Protein AF-A0AB34L7S5-F1 (afdb_monomer)

pLDDT: mean 83.32, std 13.26, range [45.75, 97.31]

Structure (mmCIF, N/CA/C/O backbone):
data_AF-A0AB34L7S5-F1
#
_entry.id   AF-A0AB34L7S5-F1
#
loop_
_atom_site.group_PDB
_atom_site.id
_atom_site.type_symbol
_atom_site.label_atom_id
_atom_site.label_alt_id
_atom_site.label_comp_id
_atom_site.label_asym_id
_atom_site.label_entity_id
_atom_site.label_seq_id
_atom_site.pdbx_PDB_ins_code
_atom_site.Cartn_x
_atom_site.Cartn_y
_atom_site.Cartn_z
_atom_site.occupancy
_atom_site.B_iso_or_equiv
_atom_site.auth_seq_id
_atom_site.auth_comp_id
_atom_site.auth_asym_id
_atom_site.auth_atom_id
_atom_site.pdbx_PDB_model_num
ATOM 1 N N . MET A 1 1 ? 55.119 35.358 -124.046 1.00 45.75 1 MET A N 1
ATOM 2 C CA . MET A 1 1 ? 55.684 34.250 -123.245 1.00 45.75 1 MET A CA 1
ATOM 3 C C . MET A 1 1 ? 55.379 34.503 -121.766 1.00 45.75 1 MET A C 1
ATOM 5 O O . MET A 1 1 ? 56.304 34.687 -120.994 1.00 45.75 1 MET A O 1
ATOM 9 N N . ASN A 1 2 ? 54.090 34.590 -121.395 1.00 53.09 2 ASN A N 1
ATOM 10 C CA . ASN A 1 2 ? 53.666 35.012 -120.045 1.00 53.09 2 ASN A CA 1
ATOM 11 C C . ASN A 1 2 ? 52.604 34.089 -119.405 1.00 53.09 2 ASN A C 1
ATOM 13 O O . ASN A 1 2 ? 52.559 33.983 -118.191 1.00 53.09 2 ASN A O 1
ATOM 17 N N . GLU A 1 3 ? 51.829 33.330 -120.190 1.00 51.47 3 GLU A N 1
ATOM 18 C CA . GLU A 1 3 ? 50.760 32.458 -119.653 1.00 51.47 3 GLU A CA 1
ATOM 19 C C . GLU A 1 3 ? 51.257 31.174 -118.959 1.00 51.47 3 GLU A C 1
ATOM 21 O O . GLU A 1 3 ? 50.559 30.612 -118.123 1.00 51.47 3 GLU A O 1
ATOM 26 N N . ARG A 1 4 ? 52.478 30.695 -119.246 1.00 48.66 4 ARG A N 1
ATOM 27 C CA . ARG A 1 4 ? 53.012 29.465 -118.618 1.00 48.66 4 ARG A CA 1
ATOM 28 C C . ARG A 1 4 ? 53.549 29.696 -117.195 1.00 48.66 4 ARG A C 1
ATOM 30 O O . ARG A 1 4 ? 53.619 28.748 -116.422 1.00 48.66 4 ARG A O 1
ATOM 37 N N . ASN A 1 5 ? 53.918 30.932 -116.846 1.00 53.84 5 ASN A N 1
ATOM 38 C CA . ASN A 1 5 ? 54.489 31.257 -115.534 1.00 53.84 5 ASN A CA 1
ATOM 39 C C . ASN A 1 5 ? 53.398 31.493 -114.470 1.00 53.84 5 ASN A C 1
ATOM 41 O O . ASN A 1 5 ? 53.555 31.087 -113.322 1.00 53.84 5 ASN A O 1
ATOM 45 N N . GLU A 1 6 ? 52.253 32.064 -114.863 1.00 54.72 6 GLU A N 1
ATOM 46 C CA . GLU A 1 6 ? 51.110 32.269 -113.959 1.00 54.72 6 GLU A CA 1
ATOM 47 C C . GLU A 1 6 ? 50.449 30.943 -113.539 1.00 54.72 6 GLU A C 1
ATOM 49 O O . GLU A 1 6 ? 50.087 30.781 -112.375 1.00 54.72 6 GLU A O 1
ATOM 54 N N . ASN A 1 7 ? 50.386 29.948 -114.436 1.00 58.06 7 ASN A N 1
ATOM 55 C CA . ASN A 1 7 ? 49.775 28.647 -114.134 1.00 58.06 7 ASN A CA 1
ATOM 56 C C . ASN A 1 7 ? 50.610 27.803 -113.142 1.00 58.06 7 ASN A C 1
ATOM 58 O O . ASN A 1 7 ? 50.055 27.147 -112.268 1.00 58.06 7 ASN A O 1
ATOM 62 N N . SER A 1 8 ? 51.947 27.870 -113.222 1.00 60.25 8 SER A N 1
ATOM 63 C CA . SER A 1 8 ? 52.856 27.151 -112.307 1.00 60.25 8 SER A CA 1
ATOM 64 C C . SER A 1 8 ? 52.898 27.767 -110.904 1.00 60.25 8 SER A C 1
ATOM 66 O O . SER A 1 8 ? 53.075 27.045 -109.924 1.00 60.25 8 SER A O 1
ATOM 68 N N . SER A 1 9 ? 52.736 29.090 -110.790 1.00 62.84 9 SER A N 1
ATOM 69 C CA . SER A 1 9 ? 52.709 29.764 -109.489 1.00 62.84 9 SER A CA 1
ATOM 70 C C . SER A 1 9 ? 51.384 29.544 -108.752 1.00 62.84 9 SER A C 1
ATOM 72 O O . SER A 1 9 ? 51.398 29.444 -107.527 1.00 62.84 9 SER A O 1
ATOM 74 N N . GLY A 1 10 ? 50.257 29.453 -109.469 1.00 68.38 10 GLY A N 1
ATOM 75 C CA . GLY A 1 10 ? 48.951 29.125 -108.885 1.00 68.38 10 GLY A CA 1
ATOM 76 C C . GLY A 1 10 ? 48.875 27.695 -108.339 1.00 68.38 10 GLY A C 1
ATOM 77 O O . GLY A 1 10 ? 48.344 27.487 -107.253 1.00 68.38 10 GLY A O 1
ATOM 78 N N . GLU A 1 11 ? 49.473 26.728 -109.039 1.00 73.31 11 GLU A N 1
ATOM 79 C CA . GLU A 1 11 ? 49.572 25.328 -108.595 1.00 73.31 11 GLU A CA 1
ATOM 80 C C . GLU A 1 11 ? 50.452 25.182 -107.338 1.00 73.31 11 GLU A C 1
ATOM 82 O O . GLU A 1 11 ? 50.071 24.517 -106.379 1.00 73.31 11 GLU A O 1
ATOM 87 N N . PHE A 1 12 ? 51.587 25.890 -107.282 1.00 76.62 12 PHE A N 1
ATOM 88 C CA . PHE A 1 12 ? 52.463 25.908 -106.104 1.00 76.62 12 PHE A CA 1
ATOM 89 C C . PHE A 1 12 ? 51.791 26.531 -104.869 1.00 76.62 12 PHE A C 1
ATOM 91 O O . PHE A 1 12 ? 51.884 25.986 -103.770 1.00 76.62 12 PHE A O 1
ATOM 98 N N . LEU A 1 13 ? 51.078 27.651 -105.040 1.00 79.75 13 LEU A N 1
ATOM 99 C CA . LEU A 1 13 ? 50.328 28.286 -103.951 1.00 79.75 13 LEU A CA 1
ATOM 100 C C . LEU A 1 13 ? 49.130 27.436 -103.494 1.00 79.75 13 LEU A C 1
ATOM 102 O O . LEU A 1 13 ? 48.829 27.416 -102.302 1.00 79.75 13 LEU A O 1
ATOM 106 N N . GLY A 1 14 ? 48.481 26.714 -104.415 1.00 82.19 14 GLY A N 1
ATOM 107 C CA . GLY A 1 14 ? 47.424 25.747 -104.105 1.00 82.19 14 GLY A CA 1
ATOM 108 C C . GLY A 1 14 ? 47.924 24.586 -103.243 1.00 82.19 14 GLY A C 1
ATOM 109 O O . GLY A 1 14 ? 47.330 24.308 -102.204 1.00 82.19 14 GLY A O 1
ATOM 110 N N . ASN A 1 15 ? 49.065 23.990 -103.603 1.00 85.12 15 ASN A N 1
ATOM 111 C CA . ASN A 1 15 ? 49.684 22.906 -102.832 1.00 85.12 15 ASN A CA 1
ATOM 112 C C . ASN A 1 15 ? 50.107 23.362 -101.426 1.00 85.12 15 ASN A C 1
ATOM 114 O O . ASN A 1 15 ? 49.907 22.637 -100.457 1.00 85.12 15 ASN A O 1
ATOM 118 N N . ILE A 1 16 ? 50.632 24.586 -101.288 1.00 88.50 16 ILE A N 1
ATOM 119 C CA . ILE A 1 16 ? 50.960 25.155 -99.970 1.00 88.50 16 ILE A CA 1
ATOM 120 C C . ILE A 1 16 ? 49.696 25.363 -99.133 1.00 88.50 16 ILE A C 1
ATOM 122 O O . ILE A 1 16 ? 49.699 25.076 -97.939 1.00 88.50 16 ILE A O 1
ATOM 126 N N . ALA A 1 17 ? 48.611 25.867 -99.725 1.00 86.31 17 ALA A N 1
ATOM 127 C CA . ALA A 1 17 ? 47.353 26.049 -99.006 1.00 86.31 17 ALA A CA 1
ATOM 128 C C . ALA A 1 17 ? 46.769 24.707 -98.527 1.00 86.31 17 ALA A C 1
ATOM 130 O O . ALA A 1 17 ? 46.266 24.626 -97.406 1.00 86.31 17 ALA A O 1
ATOM 131 N N . GLU A 1 18 ? 46.881 23.655 -99.341 1.00 89.69 18 GLU A N 1
ATOM 132 C CA . GLU A 1 18 ? 46.479 22.295 -98.979 1.00 89.69 18 GLU A CA 1
ATOM 133 C C . GLU A 1 18 ? 47.358 21.714 -97.860 1.00 89.69 18 GLU A C 1
ATOM 135 O O . GLU A 1 18 ? 46.832 21.216 -96.864 1.00 89.69 18 GLU A O 1
ATOM 140 N N . GLU A 1 19 ? 48.685 21.846 -97.953 1.00 90.19 19 GLU A N 1
ATOM 141 C CA . GLU A 1 19 ? 49.604 21.418 -96.891 1.00 90.19 19 GLU A CA 1
ATOM 142 C C . GLU A 1 19 ? 49.357 22.169 -95.578 1.00 90.19 19 GLU A C 1
ATOM 144 O O . GLU A 1 19 ? 49.320 21.552 -94.514 1.00 90.19 19 GLU A O 1
ATOM 149 N N . LEU A 1 20 ? 49.127 23.484 -95.629 1.00 89.56 20 LEU A N 1
ATOM 150 C CA . LEU A 1 20 ? 48.779 24.277 -94.448 1.00 89.56 20 LEU A CA 1
ATOM 151 C C . LEU A 1 20 ? 47.431 23.849 -93.849 1.00 89.56 20 LEU A C 1
ATOM 153 O O . LEU A 1 20 ? 47.303 23.791 -92.625 1.00 89.56 20 LEU A O 1
ATOM 157 N N . GLY A 1 21 ? 46.446 23.508 -94.686 1.00 91.94 21 GLY A N 1
ATOM 158 C CA . GLY A 1 21 ? 45.174 22.930 -94.248 1.00 91.94 21 GLY A CA 1
ATOM 159 C C . GLY A 1 21 ? 45.360 21.583 -93.546 1.00 91.94 21 GLY A C 1
ATOM 160 O O . GLY A 1 21 ? 44.837 21.379 -92.449 1.00 91.94 21 GLY A O 1
ATOM 161 N N . ASN A 1 22 ? 46.181 20.700 -94.118 1.00 92.88 22 ASN A N 1
ATOM 162 C CA . ASN A 1 22 ? 46.518 19.402 -93.531 1.00 92.88 22 A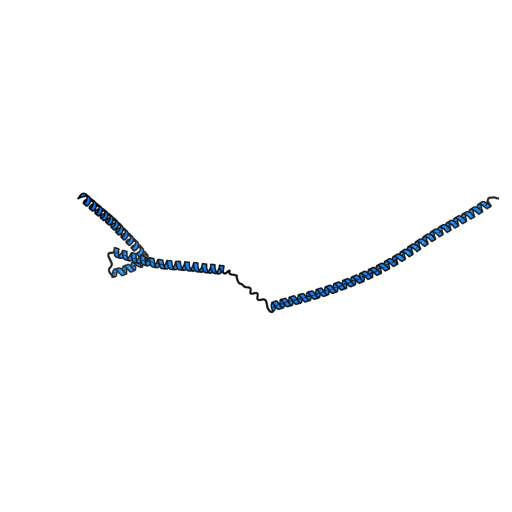SN A CA 1
ATOM 163 C C . ASN A 1 22 ? 47.262 19.555 -92.197 1.00 92.88 22 ASN A C 1
ATOM 165 O O . ASN A 1 22 ? 46.916 18.894 -91.220 1.00 92.88 22 ASN A O 1
ATOM 169 N N . ILE A 1 23 ? 48.227 20.475 -92.113 1.00 92.75 23 ILE A N 1
ATOM 170 C CA . ILE A 1 23 ? 48.935 20.794 -90.865 1.00 92.75 23 ILE A CA 1
ATOM 171 C C . ILE A 1 23 ? 47.964 21.330 -89.806 1.00 92.75 23 ILE A C 1
ATOM 173 O O . ILE A 1 23 ? 48.026 20.902 -88.656 1.00 92.75 23 ILE A O 1
ATOM 177 N N . SER A 1 24 ? 47.041 22.222 -90.171 1.00 92.50 24 SER A N 1
ATOM 178 C CA . SER A 1 24 ? 46.032 22.747 -89.242 1.00 92.50 24 SER A CA 1
ATOM 179 C C . SER A 1 24 ? 45.099 21.654 -88.706 1.00 92.50 24 SER A C 1
ATOM 181 O O . SER A 1 24 ? 44.747 21.667 -87.521 1.00 92.50 24 SER A O 1
ATOM 183 N N . ASN A 1 25 ? 44.718 20.694 -89.553 1.00 93.19 25 ASN A N 1
ATOM 184 C CA . ASN A 1 25 ? 43.918 19.543 -89.137 1.00 93.19 25 ASN A CA 1
ATOM 185 C C . ASN A 1 25 ? 44.707 18.647 -88.176 1.00 93.19 25 ASN A C 1
ATOM 187 O O . ASN A 1 25 ? 44.224 18.376 -87.079 1.00 93.19 25 ASN A O 1
ATOM 191 N N . MET A 1 26 ? 45.960 18.305 -88.503 1.00 94.19 26 MET A N 1
ATOM 192 C CA . MET A 1 26 ? 46.828 17.530 -87.603 1.00 94.19 26 MET A CA 1
ATOM 193 C C . MET A 1 26 ? 47.038 18.224 -86.251 1.00 94.19 26 MET A C 1
ATOM 195 O O . MET A 1 26 ? 47.031 17.568 -85.214 1.00 94.19 26 MET A O 1
ATOM 199 N N . ILE A 1 27 ? 47.212 19.551 -86.230 1.00 91.75 27 ILE A N 1
ATOM 200 C CA . ILE A 1 27 ? 47.349 20.312 -84.978 1.00 91.75 27 ILE A CA 1
ATOM 201 C C . ILE A 1 27 ? 46.074 20.202 -84.132 1.00 91.75 27 ILE A C 1
ATOM 203 O O . ILE A 1 27 ? 46.164 20.025 -82.915 1.00 91.75 27 ILE A O 1
ATOM 207 N N . THR A 1 28 ? 44.898 20.291 -84.756 1.00 93.69 28 THR A N 1
ATOM 208 C CA . THR A 1 28 ? 43.610 20.135 -84.063 1.00 93.69 28 THR A CA 1
ATOM 209 C C . THR A 1 28 ? 43.464 18.729 -83.483 1.00 93.69 28 THR A C 1
ATOM 211 O O . THR A 1 28 ? 43.186 18.593 -82.294 1.00 93.69 28 THR A O 1
ATOM 214 N N . GLU A 1 29 ? 43.754 17.696 -84.274 1.00 93.69 29 GLU A N 1
ATOM 215 C CA . GLU A 1 29 ? 43.694 16.295 -83.841 1.00 93.69 29 GLU A CA 1
ATOM 216 C C . GLU A 1 29 ? 44.668 15.998 -82.691 1.00 93.69 29 GLU A C 1
ATOM 218 O O . GLU A 1 29 ? 44.291 15.372 -81.700 1.00 93.69 29 GLU A O 1
ATOM 223 N N . ILE A 1 30 ? 45.909 16.496 -82.764 1.00 93.19 30 ILE A N 1
ATOM 224 C CA . ILE A 1 30 ? 46.901 16.342 -81.687 1.00 93.19 30 ILE A CA 1
ATOM 225 C C . ILE A 1 30 ? 46.418 17.030 -80.409 1.00 93.19 30 ILE A C 1
ATOM 227 O O . ILE A 1 30 ? 46.553 16.468 -79.321 1.00 93.19 30 ILE A O 1
ATOM 231 N N . LYS A 1 31 ? 45.848 18.235 -80.521 1.00 92.88 31 LYS A N 1
ATOM 232 C CA . LYS A 1 31 ? 45.322 18.974 -79.370 1.00 92.88 31 LYS A CA 1
ATOM 233 C C . LYS A 1 31 ? 44.163 18.227 -78.709 1.00 92.88 31 LYS A C 1
ATOM 235 O O . LYS A 1 31 ? 44.132 18.133 -77.483 1.00 92.88 31 LYS A O 1
ATOM 240 N N . GLU A 1 32 ? 43.235 17.691 -79.496 1.00 93.06 32 GLU A N 1
ATOM 241 C CA . GLU A 1 32 ? 42.121 16.887 -78.985 1.00 93.06 32 GLU A CA 1
ATOM 242 C C . GLU A 1 32 ? 42.612 15.596 -78.324 1.00 93.06 32 GLU A C 1
ATOM 244 O O . GLU A 1 32 ? 42.193 15.278 -77.211 1.00 93.06 32 GLU A O 1
ATOM 249 N N . ALA A 1 33 ? 43.557 14.888 -78.949 1.00 90.69 33 ALA A N 1
ATOM 250 C CA . ALA A 1 33 ? 44.153 13.685 -78.378 1.00 90.69 33 ALA A CA 1
ATOM 251 C C . ALA A 1 33 ? 44.861 13.973 -77.044 1.00 90.69 33 ALA A C 1
ATOM 253 O O . ALA A 1 33 ? 44.640 13.261 -76.067 1.00 90.69 33 ALA A O 1
ATOM 254 N N . GLN A 1 34 ? 45.660 15.043 -76.964 1.00 91.12 34 GLN A N 1
ATOM 255 C CA . GLN A 1 34 ? 46.332 15.441 -75.723 1.00 91.12 34 GLN A CA 1
ATOM 256 C C . GLN A 1 34 ? 45.342 15.824 -74.622 1.00 91.12 34 GLN A C 1
ATOM 258 O O . GLN A 1 34 ? 45.525 15.416 -73.475 1.00 91.12 34 GLN A O 1
ATOM 263 N N . LEU A 1 35 ? 44.285 16.570 -74.960 1.00 92.62 35 LEU A N 1
ATOM 264 C CA . LEU A 1 35 ? 43.248 16.950 -74.003 1.00 92.62 35 LEU A CA 1
ATOM 265 C C . LEU A 1 35 ? 42.511 15.719 -73.455 1.00 92.62 35 LEU A C 1
ATOM 267 O O . LEU A 1 35 ? 42.286 15.622 -72.247 1.00 92.62 35 LEU A O 1
ATOM 271 N N . ASN A 1 36 ? 42.179 14.762 -74.322 1.00 93.00 36 ASN A N 1
ATOM 272 C CA . ASN A 1 36 ? 41.513 13.521 -73.933 1.00 93.00 36 ASN A CA 1
ATOM 273 C C . ASN A 1 36 ? 42.413 12.634 -73.061 1.00 93.00 36 ASN A C 1
ATOM 275 O O . ASN A 1 36 ? 41.938 12.091 -72.061 1.00 93.00 36 ASN A O 1
ATOM 279 N N . CYS A 1 37 ? 43.704 12.519 -73.391 1.00 89.31 37 CYS A N 1
ATOM 280 C CA . CYS A 1 37 ? 44.671 11.781 -72.575 1.00 89.31 37 CYS A CA 1
ATOM 281 C C . CYS A 1 37 ? 44.830 12.410 -71.185 1.00 89.31 37 CYS A C 1
ATOM 283 O O . CYS A 1 37 ? 44.664 11.709 -70.191 1.00 89.31 37 CYS A O 1
ATOM 285 N N . ALA A 1 38 ? 45.046 13.729 -71.107 1.00 88.69 38 ALA A N 1
ATOM 286 C CA . ALA A 1 38 ? 45.177 14.435 -69.830 1.00 88.69 38 ALA A CA 1
ATOM 287 C C . ALA A 1 38 ? 43.919 14.280 -68.956 1.00 88.69 38 ALA A C 1
ATOM 289 O O . ALA A 1 38 ? 44.014 13.948 -67.779 1.00 88.69 38 ALA A O 1
ATOM 290 N N . THR A 1 39 ? 42.731 14.422 -69.554 1.00 92.00 39 THR A N 1
ATOM 291 C CA . THR A 1 39 ? 41.453 14.242 -68.843 1.00 92.00 39 THR A CA 1
ATOM 292 C C . THR A 1 39 ? 41.277 12.806 -68.336 1.00 92.00 39 THR A C 1
ATOM 294 O O . THR A 1 39 ? 40.772 12.589 -67.235 1.00 92.00 39 THR A O 1
ATOM 297 N N . THR A 1 40 ? 41.693 11.812 -69.125 1.00 94.38 40 THR A N 1
ATOM 298 C CA . THR A 1 40 ? 41.596 10.392 -68.752 1.00 94.38 40 THR A CA 1
ATOM 299 C C . THR A 1 40 ? 42.544 10.046 -67.606 1.00 94.38 40 THR A C 1
ATOM 301 O O . THR A 1 40 ? 42.148 9.341 -66.675 1.00 94.38 40 THR A O 1
ATOM 304 N N . ASP A 1 41 ? 43.773 10.558 -67.646 1.00 95.06 41 ASP A N 1
ATOM 305 C CA . ASP A 1 41 ? 44.774 10.327 -66.606 1.00 95.06 41 ASP A CA 1
ATOM 306 C C . ASP A 1 41 ? 44.366 10.978 -65.278 1.00 95.06 41 ASP A C 1
ATOM 308 O O . ASP A 1 41 ? 44.408 10.312 -64.238 1.00 95.06 41 ASP A O 1
ATOM 312 N N . ASP A 1 42 ? 43.879 12.223 -65.313 1.00 95.38 42 ASP A N 1
ATOM 313 C CA . ASP A 1 42 ? 43.363 12.919 -64.129 1.00 95.38 42 ASP A CA 1
ATOM 314 C C . ASP A 1 42 ? 42.165 12.177 -63.523 1.00 95.38 42 ASP A C 1
ATOM 316 O O . ASP A 1 42 ? 42.112 11.953 -62.311 1.00 95.38 42 ASP A O 1
ATOM 320 N N . LEU A 1 43 ? 41.223 11.715 -64.354 1.00 95.00 43 LEU A N 1
ATOM 321 C CA . LEU A 1 43 ? 40.070 10.945 -63.883 1.00 95.00 43 LEU A CA 1
ATOM 322 C C . LEU A 1 43 ? 40.496 9.624 -63.226 1.00 95.00 43 LEU A C 1
ATOM 324 O O . LEU A 1 43 ? 39.932 9.227 -62.206 1.00 95.00 43 LEU A O 1
ATOM 328 N N . ASN A 1 44 ? 41.507 8.951 -63.778 1.00 96.31 44 ASN A N 1
ATOM 329 C CA . ASN A 1 44 ? 42.052 7.721 -63.208 1.00 96.31 44 ASN A CA 1
ATOM 330 C C . ASN A 1 44 ? 42.775 7.985 -61.875 1.00 96.31 44 ASN A C 1
ATOM 332 O O . ASN A 1 44 ? 42.632 7.211 -60.928 1.00 96.31 44 ASN A O 1
ATOM 336 N N . ALA A 1 45 ? 43.519 9.090 -61.768 1.00 95.81 45 ALA A N 1
ATOM 337 C CA . ALA A 1 45 ? 44.168 9.501 -60.526 1.00 95.81 45 ALA A CA 1
ATOM 338 C C . ALA A 1 45 ? 43.140 9.819 -59.428 1.00 95.81 45 ALA A C 1
ATOM 340 O O . ALA A 1 45 ? 43.251 9.299 -58.315 1.00 95.81 45 ALA A O 1
ATOM 341 N N . ILE A 1 46 ? 42.097 10.590 -59.758 1.00 96.00 46 ILE A N 1
ATOM 342 C CA . ILE A 1 46 ? 40.987 10.890 -58.843 1.00 96.00 46 ILE A CA 1
ATOM 343 C C . ILE A 1 46 ? 40.271 9.598 -58.439 1.00 96.00 46 ILE A C 1
ATOM 345 O O . ILE A 1 46 ? 40.052 9.369 -57.252 1.00 96.00 46 ILE A O 1
ATOM 349 N N . GLY A 1 47 ? 39.960 8.720 -59.397 1.00 96.00 47 GLY A N 1
ATOM 350 C CA . GLY A 1 47 ? 39.301 7.440 -59.131 1.00 96.00 47 GLY A CA 1
ATOM 351 C C . GLY A 1 47 ? 40.085 6.560 -58.156 1.00 96.00 47 GLY A C 1
ATOM 352 O O . GLY A 1 47 ? 39.502 5.983 -57.239 1.00 96.00 47 GLY A O 1
ATOM 353 N N . LYS A 1 48 ? 41.416 6.507 -58.297 1.00 96.69 48 LYS A N 1
ATOM 354 C CA . LYS A 1 48 ? 42.296 5.789 -57.363 1.00 96.69 48 LYS A CA 1
ATOM 355 C C . LYS A 1 48 ? 42.321 6.422 -55.973 1.00 96.69 48 LYS A C 1
ATOM 357 O O . LYS A 1 48 ? 42.239 5.685 -54.995 1.00 96.69 48 LYS A O 1
ATOM 362 N N . SER A 1 49 ? 42.412 7.752 -55.881 1.00 96.75 49 SER A N 1
ATOM 363 C CA . SER A 1 49 ? 42.397 8.464 -54.593 1.00 96.75 49 SER A CA 1
ATOM 364 C C . SER A 1 49 ? 41.086 8.225 -53.853 1.00 96.75 49 SER A C 1
ATOM 366 O O . SER A 1 49 ? 41.100 7.772 -52.717 1.00 96.75 49 SER A O 1
ATOM 368 N N . VAL A 1 50 ? 39.950 8.417 -54.529 1.00 96.31 50 VAL A N 1
ATOM 369 C CA . VAL A 1 50 ? 38.620 8.206 -53.942 1.00 96.31 50 VAL A CA 1
ATOM 370 C C . VAL A 1 50 ? 38.438 6.756 -53.493 1.00 96.31 50 VAL A C 1
ATOM 372 O O . VAL A 1 50 ? 37.927 6.516 -52.404 1.00 96.31 50 VAL A O 1
ATOM 375 N N . ALA A 1 51 ? 38.879 5.778 -54.292 1.00 96.06 51 ALA A N 1
ATOM 376 C CA . ALA A 1 51 ? 38.817 4.373 -53.896 1.00 96.06 51 ALA A CA 1
ATOM 377 C C . ALA A 1 51 ? 39.659 4.086 -52.639 1.00 96.06 51 ALA A C 1
ATOM 379 O O . ALA A 1 51 ? 39.209 3.345 -51.766 1.00 96.06 51 ALA A O 1
ATOM 380 N N . SER A 1 52 ? 40.850 4.684 -52.531 1.00 96.19 52 SER A N 1
ATOM 381 C CA . SER A 1 52 ? 41.709 4.571 -51.347 1.00 96.19 52 SER A CA 1
ATOM 382 C C . SER A 1 52 ? 41.049 5.184 -50.110 1.00 96.19 52 SER A C 1
ATOM 384 O O . SER A 1 52 ? 40.928 4.508 -49.089 1.00 96.19 52 SER A O 1
ATOM 386 N N . ASP A 1 53 ? 40.552 6.417 -50.220 1.00 96.38 53 ASP A N 1
ATOM 387 C CA . ASP A 1 53 ? 39.914 7.137 -49.113 1.00 96.38 53 ASP A CA 1
ATOM 388 C C . ASP A 1 53 ? 38.642 6.414 -48.639 1.00 96.38 53 ASP A C 1
ATOM 390 O O . ASP A 1 53 ? 38.388 6.290 -47.440 1.00 96.38 53 ASP A O 1
ATOM 394 N N . MET A 1 54 ? 37.848 5.868 -49.570 1.00 95.69 54 MET A N 1
ATOM 395 C CA . MET A 1 54 ? 36.668 5.071 -49.226 1.00 95.69 54 MET A CA 1
ATOM 396 C C . MET A 1 54 ? 37.031 3.764 -48.520 1.00 95.69 54 MET A C 1
ATOM 398 O O . MET A 1 54 ? 36.306 3.355 -47.610 1.00 95.69 54 MET A O 1
ATOM 402 N N . LEU A 1 55 ? 38.121 3.099 -48.915 1.00 96.69 55 LEU A N 1
ATOM 403 C CA . LEU A 1 55 ? 38.596 1.899 -48.223 1.00 96.69 55 LEU A CA 1
ATOM 404 C C . LEU A 1 55 ? 39.028 2.228 -46.794 1.00 96.69 55 LEU A C 1
ATOM 406 O O . LEU A 1 55 ? 38.605 1.540 -45.867 1.00 96.69 55 LEU A O 1
ATOM 410 N N . GLU A 1 56 ? 39.804 3.295 -46.606 1.00 96.12 56 GLU A N 1
ATOM 411 C CA . GLU A 1 56 ? 40.239 3.746 -45.281 1.00 96.12 56 GLU A CA 1
ATOM 412 C C . GLU A 1 56 ? 39.043 4.104 -44.388 1.00 96.12 56 GLU A C 1
ATOM 414 O O . GLU A 1 56 ? 38.932 3.616 -43.260 1.00 96.12 56 GLU A O 1
ATOM 419 N N . TYR A 1 57 ? 38.088 4.873 -44.918 1.00 96.12 57 TYR A N 1
ATOM 420 C CA . TYR A 1 57 ? 36.870 5.230 -44.195 1.00 96.12 57 TYR A CA 1
ATOM 421 C C . TYR A 1 57 ? 36.018 4.004 -43.840 1.00 96.12 57 TYR A C 1
ATOM 423 O O . TYR A 1 57 ? 35.511 3.903 -42.724 1.00 96.12 57 TYR A O 1
ATOM 431 N N . THR A 1 58 ? 35.898 3.034 -44.753 1.00 96.56 58 THR A N 1
ATOM 432 C CA . THR A 1 58 ? 35.157 1.784 -44.511 1.00 96.56 58 THR A CA 1
ATOM 433 C C . THR A 1 58 ? 35.806 0.951 -43.408 1.00 96.56 58 THR A C 1
ATOM 435 O O . THR A 1 58 ? 35.103 0.396 -42.564 1.00 96.56 58 THR A O 1
ATOM 438 N N . VAL A 1 59 ? 37.140 0.876 -43.380 1.00 97.06 59 VAL A N 1
ATOM 439 C CA . VAL A 1 59 ? 37.881 0.184 -42.315 1.00 97.06 59 VAL A CA 1
ATOM 440 C C . VAL A 1 59 ? 37.691 0.891 -40.975 1.00 97.06 59 VAL A C 1
ATOM 442 O O . VAL A 1 59 ? 37.394 0.234 -39.982 1.00 97.06 59 VAL A O 1
ATOM 445 N N . SER A 1 60 ? 37.790 2.221 -40.949 1.00 96.12 60 SER A N 1
ATOM 446 C CA . SER A 1 60 ? 37.571 3.015 -39.735 1.00 96.12 60 SER A CA 1
ATOM 447 C C . SER A 1 60 ? 36.154 2.837 -39.177 1.00 96.12 60 SER A C 1
ATOM 449 O O . SER A 1 60 ? 35.981 2.553 -37.992 1.00 96.12 60 SER A O 1
ATOM 451 N N . LEU A 1 61 ? 35.133 2.896 -40.042 1.00 96.75 61 LEU A N 1
ATOM 452 C CA . LEU A 1 61 ? 33.747 2.628 -39.655 1.00 96.75 61 LEU A CA 1
ATOM 453 C C . LEU A 1 61 ? 33.555 1.213 -39.116 1.00 96.75 61 LEU A C 1
ATOM 455 O O . LEU A 1 61 ? 32.832 1.029 -38.140 1.00 96.75 61 LEU A O 1
ATOM 459 N N . LYS A 1 62 ? 34.189 0.216 -39.739 1.00 97.31 62 LYS A N 1
ATOM 460 C CA . LYS A 1 62 ? 34.121 -1.168 -39.273 1.00 97.31 62 LYS A CA 1
ATOM 461 C C . LYS A 1 62 ? 34.706 -1.300 -37.865 1.00 97.31 62 LYS A C 1
ATOM 463 O O . LYS A 1 62 ? 34.036 -1.855 -37.003 1.00 97.31 62 LYS A O 1
ATOM 468 N N . ASN A 1 63 ? 35.898 -0.755 -37.630 1.00 97.00 63 ASN A N 1
ATOM 469 C CA . ASN A 1 63 ? 36.547 -0.811 -36.319 1.00 97.00 63 ASN A CA 1
ATOM 470 C C . ASN A 1 63 ? 35.700 -0.103 -35.250 1.00 97.00 63 ASN A C 1
ATOM 472 O O . ASN A 1 63 ? 35.446 -0.666 -34.193 1.00 97.00 63 ASN A O 1
ATOM 476 N N . SER A 1 64 ? 35.175 1.087 -35.558 1.00 96.44 64 SER A N 1
ATOM 477 C CA . SER A 1 64 ? 34.293 1.818 -34.639 1.00 96.44 64 SER A CA 1
ATOM 478 C C . SER A 1 64 ? 32.989 1.064 -34.343 1.00 96.44 64 SER A C 1
ATOM 480 O O . SER A 1 64 ? 32.494 1.096 -33.216 1.00 96.44 64 SER A O 1
ATOM 482 N N . ALA A 1 65 ? 32.426 0.359 -35.330 1.00 95.94 65 ALA A N 1
ATOM 483 C CA . ALA A 1 65 ? 31.254 -0.485 -35.121 1.00 95.94 65 ALA A CA 1
ATOM 484 C C . ALA A 1 65 ? 31.572 -1.706 -34.242 1.00 95.94 65 ALA A C 1
ATOM 486 O O . ALA A 1 65 ? 30.753 -2.061 -33.397 1.00 95.94 65 ALA A O 1
ATOM 487 N N . GLU A 1 66 ? 32.742 -2.327 -34.412 1.00 97.12 66 GLU A N 1
ATOM 488 C CA . GLU A 1 66 ? 33.207 -3.438 -33.571 1.00 97.12 66 GLU A CA 1
ATOM 489 C C . GLU A 1 66 ? 33.395 -2.991 -32.111 1.00 97.12 66 GLU A C 1
ATOM 491 O O . GLU A 1 66 ? 32.832 -3.623 -31.218 1.00 97.12 66 GLU A O 1
ATOM 496 N N . GLU A 1 67 ? 34.052 -1.851 -31.875 1.00 97.12 67 GLU A N 1
ATOM 497 C CA . GLU A 1 67 ? 34.203 -1.250 -30.537 1.00 97.12 67 GLU A CA 1
ATO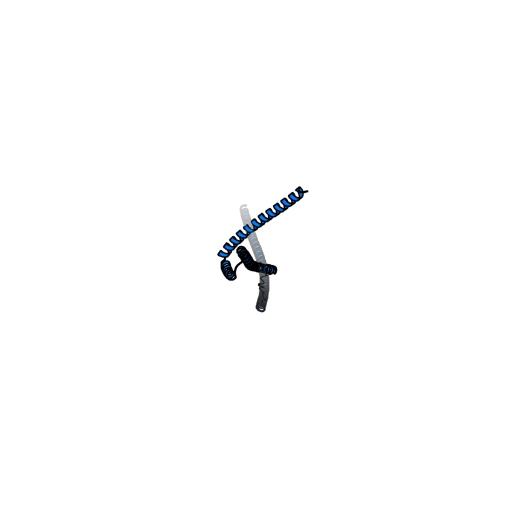M 498 C C . GLU A 1 67 ? 32.844 -0.931 -29.891 1.00 97.12 67 GLU A C 1
ATOM 500 O O . GLU A 1 67 ? 32.620 -1.180 -28.706 1.00 97.12 67 GLU A O 1
ATOM 505 N N . CYS A 1 68 ? 31.895 -0.404 -30.673 1.00 95.69 68 CYS A N 1
ATOM 506 C CA . CYS A 1 68 ? 30.549 -0.118 -30.181 1.00 95.69 68 CYS A CA 1
ATOM 507 C C . CYS A 1 68 ? 29.800 -1.398 -29.779 1.00 95.69 68 CYS A C 1
ATOM 509 O O . CYS A 1 68 ? 29.122 -1.416 -28.752 1.00 95.69 68 CYS A O 1
ATOM 511 N N . VAL A 1 69 ? 29.923 -2.470 -30.566 1.00 97.06 69 VAL A N 1
ATOM 512 C CA . VAL A 1 69 ? 29.314 -3.770 -30.250 1.00 97.06 69 VAL A CA 1
ATOM 513 C C . VAL A 1 69 ? 29.924 -4.368 -28.984 1.00 97.06 69 VAL A C 1
ATOM 515 O O . VAL A 1 69 ? 29.184 -4.909 -28.164 1.00 97.06 69 VAL A O 1
ATOM 518 N N . GLU A 1 70 ? 31.239 -4.254 -28.803 1.00 97.19 70 GLU A N 1
ATOM 519 C CA . GLU A 1 70 ? 31.931 -4.709 -27.595 1.00 97.19 70 GLU A CA 1
ATOM 520 C C . GLU A 1 70 ? 31.422 -3.966 -26.352 1.00 97.19 70 GLU A C 1
ATOM 522 O O . GLU A 1 70 ? 30.895 -4.607 -25.443 1.00 97.19 70 GLU A O 1
ATOM 527 N N . ALA A 1 71 ? 31.416 -2.630 -26.371 1.00 96.00 71 ALA A N 1
ATOM 528 C CA . ALA A 1 71 ? 30.917 -1.817 -25.258 1.00 96.00 71 ALA A CA 1
ATOM 529 C C . ALA A 1 71 ? 29.434 -2.087 -24.925 1.00 96.00 71 ALA A C 1
ATOM 531 O O . ALA A 1 71 ? 29.022 -2.060 -23.764 1.00 96.00 71 ALA A O 1
ATOM 532 N N . VAL A 1 72 ? 28.602 -2.359 -25.938 1.00 96.62 72 VAL A N 1
ATOM 533 C CA . VAL A 1 72 ? 27.191 -2.725 -25.731 1.00 96.62 72 VAL A CA 1
ATOM 534 C C . VAL A 1 72 ? 27.056 -4.100 -25.077 1.00 96.62 72 VAL A C 1
ATOM 536 O O . VAL A 1 72 ? 26.159 -4.283 -24.252 1.00 96.62 72 VAL A O 1
ATOM 539 N N . ASN A 1 73 ? 27.915 -5.060 -25.427 1.00 96.38 73 ASN A N 1
ATOM 540 C CA . ASN A 1 73 ? 27.911 -6.382 -24.803 1.00 96.38 73 ASN A CA 1
ATOM 541 C C . ASN A 1 73 ? 28.394 -6.320 -23.350 1.00 96.38 73 ASN A C 1
ATOM 543 O O . ASN A 1 73 ? 27.730 -6.891 -22.492 1.00 96.38 73 ASN A O 1
ATOM 547 N N . GLU A 1 74 ? 29.458 -5.568 -23.060 1.00 96.56 74 GLU A N 1
ATOM 548 C CA . GLU A 1 74 ? 29.927 -5.349 -21.684 1.00 96.56 74 GLU A CA 1
ATOM 549 C C . GLU A 1 74 ? 28.820 -4.740 -20.813 1.00 96.56 74 GLU A C 1
ATOM 551 O O . GLU A 1 74 ? 28.432 -5.305 -19.795 1.00 96.56 74 GLU A O 1
ATOM 556 N N . ASN A 1 75 ? 28.200 -3.649 -21.274 1.00 95.75 75 ASN A N 1
ATOM 557 C CA . ASN A 1 75 ? 27.110 -3.011 -20.537 1.00 95.75 75 ASN A CA 1
ATOM 558 C C . ASN A 1 75 ? 25.879 -3.927 -20.383 1.00 95.75 75 ASN A C 1
ATOM 560 O O . ASN A 1 75 ? 25.147 -3.843 -19.397 1.00 95.75 75 ASN A O 1
ATOM 564 N N . ARG A 1 76 ? 25.610 -4.801 -21.361 1.00 96.44 76 ARG A N 1
ATOM 565 C CA . ARG A 1 76 ? 24.546 -5.805 -21.244 1.00 96.44 76 ARG A CA 1
ATOM 566 C C . ARG A 1 76 ? 24.852 -6.789 -20.117 1.00 96.44 76 ARG A C 1
ATOM 568 O O . ARG A 1 76 ? 23.937 -7.111 -19.358 1.00 96.44 76 ARG A O 1
ATOM 575 N N . ASP A 1 77 ? 26.085 -7.271 -20.039 1.00 96.50 77 ASP A N 1
ATOM 576 C CA . ASP A 1 77 ? 26.498 -8.244 -19.034 1.00 96.50 77 ASP A CA 1
ATOM 577 C C . ASP A 1 77 ? 26.458 -7.624 -17.626 1.00 96.50 77 ASP A C 1
ATOM 579 O O . ASP A 1 77 ? 25.840 -8.215 -16.738 1.00 96.50 77 ASP A O 1
ATOM 583 N N . ASP A 1 78 ? 26.932 -6.383 -17.458 1.00 96.81 78 ASP A N 1
ATOM 584 C CA . ASP A 1 78 ? 26.841 -5.619 -16.199 1.00 96.81 78 ASP A CA 1
ATOM 585 C C . ASP A 1 78 ? 25.386 -5.433 -15.722 1.00 96.81 78 ASP A C 1
ATOM 587 O O . ASP A 1 78 ? 25.058 -5.580 -14.537 1.00 96.81 78 ASP A O 1
ATOM 591 N N . ILE A 1 79 ? 24.471 -5.121 -16.651 1.00 96.56 79 ILE A N 1
ATOM 592 C CA . ILE A 1 79 ? 23.036 -5.002 -16.354 1.00 96.56 79 ILE A CA 1
ATOM 593 C C . ILE A 1 79 ? 22.461 -6.359 -15.939 1.00 96.56 79 ILE A C 1
ATOM 595 O O . ILE A 1 79 ? 21.663 -6.431 -15.001 1.00 96.56 79 ILE A O 1
ATOM 599 N N . CYS A 1 80 ? 22.831 -7.436 -16.633 1.00 95.88 80 CYS A N 1
ATOM 600 C CA . CYS A 1 80 ? 22.379 -8.781 -16.299 1.00 95.88 80 CYS A CA 1
ATOM 601 C C . CYS A 1 80 ? 22.864 -9.219 -14.911 1.00 95.88 80 CYS A C 1
ATOM 603 O O . CYS A 1 80 ? 22.069 -9.784 -14.155 1.00 95.88 80 CYS A O 1
ATOM 605 N N . GLU A 1 81 ? 24.115 -8.919 -14.558 1.00 97.12 81 GLU A N 1
ATOM 606 C CA . GLU A 1 81 ? 24.671 -9.170 -13.227 1.00 97.12 81 GLU A CA 1
ATOM 607 C C . GLU A 1 81 ? 23.915 -8.372 -12.158 1.00 97.12 81 GLU A C 1
ATOM 609 O O . GLU A 1 81 ? 23.343 -8.967 -11.243 1.00 97.12 81 GLU A O 1
ATOM 614 N N . SER A 1 82 ? 23.767 -7.057 -12.346 1.00 96.62 82 SER A N 1
ATOM 615 C CA . SER A 1 82 ? 23.042 -6.175 -11.416 1.00 96.62 82 SER A CA 1
ATOM 616 C C . SER A 1 82 ? 21.593 -6.624 -11.177 1.00 96.62 82 SER A C 1
ATOM 618 O O . SER A 1 82 ? 21.084 -6.579 -10.056 1.00 96.62 82 SER A O 1
ATOM 620 N N . ILE A 1 83 ? 20.898 -7.077 -12.228 1.00 97.00 83 ILE A N 1
ATOM 621 C CA . ILE A 1 83 ? 19.532 -7.613 -12.117 1.00 97.00 83 ILE A CA 1
ATOM 622 C C . ILE A 1 83 ? 19.521 -8.924 -11.326 1.00 97.00 83 ILE A C 1
ATOM 624 O O . ILE A 1 83 ? 18.584 -9.156 -10.556 1.00 97.00 83 ILE A O 1
ATOM 628 N N . SER A 1 84 ? 20.524 -9.786 -11.509 1.00 95.56 84 SER A N 1
ATOM 629 C CA . SER A 1 84 ? 20.635 -11.036 -10.756 1.00 95.56 84 SER A CA 1
ATOM 630 C C . SER A 1 84 ? 20.887 -10.768 -9.274 1.00 95.56 84 SER A C 1
ATOM 632 O O . SER A 1 84 ? 20.181 -11.324 -8.437 1.00 95.56 84 SER A O 1
ATOM 634 N N . GLU A 1 85 ? 21.813 -9.867 -8.946 1.00 96.81 85 GLU A N 1
ATOM 635 C CA . GLU A 1 85 ? 22.085 -9.464 -7.562 1.00 96.81 85 GLU A CA 1
ATOM 636 C C . GLU A 1 85 ? 20.844 -8.862 -6.896 1.00 96.81 85 GLU A C 1
ATOM 638 O O . GLU A 1 85 ? 20.475 -9.244 -5.785 1.00 96.81 85 GLU A O 1
ATOM 643 N N . PHE A 1 86 ? 20.140 -7.969 -7.598 1.00 96.69 86 PHE A N 1
ATOM 644 C CA . PHE A 1 86 ? 18.901 -7.370 -7.107 1.00 96.69 86 PHE A CA 1
ATOM 645 C C . PHE A 1 86 ? 17.801 -8.413 -6.877 1.00 96.69 86 PHE A C 1
ATOM 647 O O . PHE A 1 86 ? 17.081 -8.363 -5.876 1.00 96.69 86 PHE A O 1
ATOM 654 N N . LYS A 1 87 ? 17.666 -9.379 -7.794 1.00 96.75 87 LYS A N 1
ATOM 655 C CA . LYS A 1 87 ? 16.740 -10.503 -7.641 1.00 96.75 87 LYS A CA 1
ATOM 656 C C . LYS A 1 87 ? 17.087 -11.315 -6.395 1.00 96.75 87 LYS A C 1
ATOM 658 O O . LYS A 1 87 ? 16.182 -11.611 -5.618 1.00 96.75 87 LYS A O 1
ATOM 663 N N . ASP A 1 88 ? 18.356 -11.649 -6.195 1.00 96.50 88 ASP A N 1
ATOM 664 C CA . ASP A 1 88 ? 18.804 -12.428 -5.042 1.00 96.50 88 ASP A CA 1
ATOM 665 C C . ASP A 1 88 ? 18.610 -11.651 -3.729 1.00 96.50 88 ASP A C 1
ATOM 667 O O . ASP A 1 88 ? 18.164 -12.227 -2.737 1.00 96.50 88 ASP A O 1
ATOM 671 N N . GLU A 1 89 ? 18.831 -10.331 -3.720 1.00 95.81 89 GLU A N 1
ATOM 672 C CA . GLU A 1 89 ? 18.544 -9.470 -2.565 1.00 95.81 89 GLU A CA 1
ATOM 673 C C . GLU A 1 89 ? 17.044 -9.432 -2.235 1.00 95.81 89 GLU A C 1
ATOM 675 O O . GLU A 1 89 ? 16.664 -9.522 -1.065 1.00 95.81 89 GLU A O 1
ATOM 680 N N . ILE A 1 90 ? 16.177 -9.322 -3.248 1.00 94.81 90 ILE A N 1
ATOM 681 C CA . ILE A 1 90 ? 14.722 -9.377 -3.059 1.00 94.81 90 ILE A CA 1
ATOM 682 C C . ILE A 1 90 ? 14.299 -10.740 -2.530 1.00 94.81 90 ILE A C 1
ATOM 684 O O . ILE A 1 90 ? 13.521 -10.788 -1.581 1.00 94.81 90 ILE A O 1
ATOM 688 N N . VAL A 1 91 ? 14.780 -11.831 -3.130 1.00 95.69 91 VAL A N 1
ATOM 689 C CA . VAL A 1 91 ? 14.450 -13.192 -2.689 1.00 95.69 91 VAL A CA 1
ATOM 690 C C . VAL A 1 91 ? 14.885 -13.374 -1.245 1.00 95.69 91 VAL A C 1
ATOM 692 O O . VAL A 1 91 ? 14.067 -13.768 -0.426 1.00 95.69 91 VAL A O 1
ATOM 695 N N . LYS A 1 92 ? 16.109 -12.964 -0.900 1.00 93.44 92 LYS A N 1
ATOM 696 C CA . LYS A 1 92 ? 16.596 -12.991 0.477 1.00 93.44 92 LYS A CA 1
ATOM 697 C C . LYS A 1 92 ? 15.717 -12.165 1.413 1.00 93.44 92 LYS A C 1
ATOM 699 O O . LYS A 1 92 ? 15.336 -12.661 2.462 1.00 93.44 92 LYS A O 1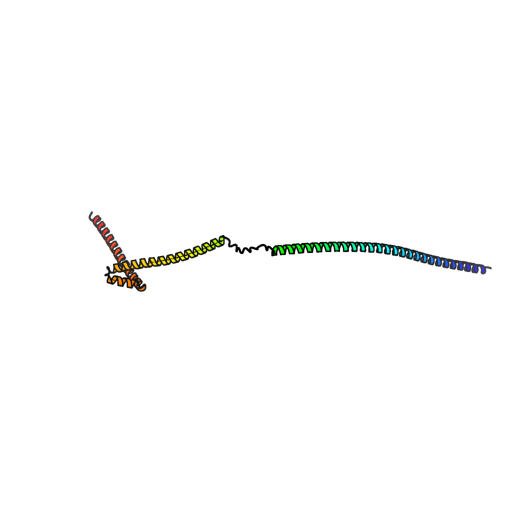
ATOM 704 N N . LYS A 1 93 ? 15.351 -10.933 1.042 1.00 90.25 93 LYS A N 1
ATOM 705 C CA . LYS A 1 93 ? 14.436 -10.108 1.847 1.00 90.25 93 LYS A CA 1
ATOM 706 C C . LYS A 1 93 ? 13.088 -10.798 2.029 1.00 90.25 93 LYS A C 1
ATOM 708 O O . LYS A 1 93 ? 12.573 -10.803 3.137 1.00 90.25 93 LYS A O 1
ATOM 713 N N . ILE A 1 94 ? 12.514 -11.374 0.974 1.00 90.69 94 ILE A N 1
ATOM 714 C CA . ILE A 1 94 ? 11.241 -12.107 1.030 1.00 90.69 94 ILE A CA 1
ATOM 715 C C . ILE A 1 94 ? 11.359 -13.346 1.923 1.00 90.69 94 ILE A C 1
ATOM 717 O O . ILE A 1 94 ? 10.451 -13.605 2.712 1.00 90.69 94 ILE A O 1
ATOM 721 N N . ASP A 1 95 ? 12.459 -14.087 1.822 1.00 91.44 95 ASP A N 1
ATOM 722 C CA . ASP A 1 95 ? 12.737 -15.254 2.653 1.00 91.44 95 ASP A CA 1
ATOM 723 C C . ASP A 1 95 ? 12.911 -14.844 4.119 1.00 91.44 95 ASP A C 1
ATOM 725 O O . ASP A 1 95 ? 12.282 -15.447 4.982 1.00 91.44 95 ASP A O 1
ATOM 729 N N . ASP A 1 96 ? 13.647 -13.765 4.404 1.00 86.62 96 ASP A N 1
ATOM 730 C CA . ASP A 1 96 ? 13.776 -13.176 5.743 1.00 86.62 96 ASP A CA 1
ATOM 731 C C . ASP A 1 96 ? 12.393 -12.746 6.284 1.00 86.62 96 ASP A C 1
ATOM 733 O O . ASP A 1 96 ? 12.040 -13.067 7.419 1.00 86.62 96 ASP A O 1
ATOM 737 N N . PHE A 1 97 ? 11.557 -12.107 5.450 1.00 80.44 97 PHE A N 1
ATOM 738 C CA . PHE A 1 97 ? 10.158 -11.766 5.760 1.00 80.44 97 PHE A CA 1
ATOM 739 C C . PHE A 1 97 ? 9.253 -12.992 5.958 1.00 80.44 97 PHE A C 1
ATOM 741 O O . PHE A 1 97 ? 8.207 -12.871 6.590 1.00 80.44 97 PHE A O 1
ATOM 748 N N . THR A 1 98 ? 9.584 -14.148 5.387 1.00 81.00 98 THR A N 1
ATOM 749 C CA . THR A 1 98 ? 8.771 -15.371 5.492 1.00 81.00 98 THR A CA 1
ATOM 750 C C . THR A 1 98 ? 9.218 -16.241 6.666 1.00 81.00 98 THR A C 1
ATOM 752 O O . THR A 1 98 ? 8.383 -16.877 7.308 1.00 81.00 98 THR A O 1
ATOM 755 N N . ALA A 1 99 ? 10.522 -16.272 6.951 1.00 80.94 99 ALA A N 1
ATOM 756 C CA . ALA A 1 99 ? 11.136 -17.069 8.006 1.00 80.94 99 ALA A CA 1
ATOM 757 C C . ALA A 1 99 ? 10.939 -16.449 9.396 1.00 80.94 99 ALA A C 1
ATOM 759 O O . ALA A 1 99 ? 10.651 -17.175 10.346 1.00 80.94 99 ALA A O 1
ATOM 760 N N . ASP A 1 100 ? 11.047 -15.124 9.506 1.00 75.62 100 ASP A N 1
ATOM 761 C CA . ASP A 1 100 ? 10.692 -14.371 10.708 1.00 75.62 100 ASP A CA 1
ATOM 762 C C . ASP A 1 100 ? 9.789 -13.208 10.288 1.00 75.62 100 ASP A C 1
ATOM 764 O O . ASP A 1 100 ? 10.249 -12.065 10.183 1.00 75.62 100 ASP A O 1
ATOM 768 N N . PRO A 1 101 ? 8.510 -13.487 9.947 1.00 65.81 101 PRO A N 1
ATOM 769 C CA . PRO A 1 101 ? 7.591 -12.432 9.569 1.00 65.81 101 PRO A CA 1
ATOM 770 C C . PRO A 1 101 ? 7.589 -11.431 10.711 1.00 65.81 101 PRO A C 1
ATOM 772 O O . PRO A 1 101 ? 7.218 -11.823 11.824 1.00 65.81 101 PRO A O 1
ATOM 775 N N . PRO A 1 102 ? 8.014 -10.167 10.478 1.00 57.69 102 PRO A N 1
ATOM 776 C CA . PRO A 1 102 ? 8.017 -9.178 11.531 1.00 57.69 102 PRO A CA 1
ATOM 777 C C . PRO A 1 102 ? 6.597 -9.183 12.035 1.00 57.69 102 PRO A C 1
ATOM 779 O O . PRO A 1 102 ? 5.672 -8.946 11.251 1.00 57.69 102 PRO A O 1
ATOM 782 N N . VAL A 1 103 ? 6.433 -9.583 13.298 1.00 61.97 103 VAL A N 1
ATOM 783 C CA . VAL A 1 103 ? 5.127 -9.695 13.917 1.00 61.97 103 VAL A CA 1
ATOM 784 C C . VAL A 1 103 ? 4.567 -8.293 13.807 1.00 61.97 103 VAL A C 1
ATOM 786 O O . VAL A 1 103 ? 4.899 -7.405 14.591 1.00 61.97 103 VAL A O 1
ATOM 789 N N . GLN A 1 104 ? 3.746 -8.069 12.779 1.00 55.34 104 GLN A N 1
ATOM 790 C CA . GLN A 1 104 ? 2.800 -6.992 12.765 1.00 55.34 104 GLN A CA 1
ATOM 791 C C . GLN A 1 104 ? 1.894 -7.402 13.903 1.00 55.34 104 GLN A C 1
ATOM 793 O O . GLN A 1 104 ? 0.896 -8.102 13.733 1.00 55.34 104 GLN A O 1
ATOM 798 N N . ILE A 1 105 ? 2.283 -6.980 15.104 1.00 54.09 105 ILE A N 1
ATOM 799 C CA . ILE A 1 105 ? 1.335 -6.634 16.124 1.00 54.09 105 ILE A CA 1
ATOM 800 C C . ILE A 1 105 ? 0.569 -5.532 15.408 1.00 54.09 105 ILE A C 1
ATOM 802 O O . ILE A 1 105 ? 0.922 -4.355 15.455 1.00 54.09 105 ILE A O 1
ATOM 806 N N . VAL A 1 106 ? -0.438 -5.942 14.627 1.00 55.16 106 VAL A N 1
ATOM 807 C CA . VAL A 1 106 ? -1.598 -5.124 14.375 1.00 55.16 106 VAL A CA 1
ATOM 808 C C . VAL A 1 106 ? -2.103 -4.961 15.778 1.00 55.16 106 VAL A C 1
ATOM 810 O O . VAL A 1 106 ? -2.870 -5.768 16.305 1.00 55.16 106 VAL A O 1
ATOM 813 N N . ASP A 1 107 ? -1.543 -3.952 16.418 1.00 48.03 107 ASP A N 1
ATOM 814 C CA . ASP A 1 107 ? -2.048 -3.403 17.618 1.00 48.03 107 ASP A CA 1
ATOM 815 C C . ASP A 1 107 ? -3.370 -2.837 17.109 1.00 48.03 107 ASP A C 1
ATOM 817 O O . ASP A 1 107 ? -3.527 -1.670 16.775 1.00 48.03 107 ASP A O 1
ATOM 821 N N . LYS A 1 108 ? -4.378 -3.709 17.074 1.00 47.56 108 LYS A N 1
ATOM 822 C CA . LYS A 1 108 ? -5.737 -3.334 17.391 1.00 47.56 108 LYS A CA 1
ATOM 823 C C . LYS A 1 108 ? -5.758 -2.909 18.867 1.00 47.56 108 LYS A C 1
ATOM 825 O O . LYS A 1 108 ? -6.731 -3.161 19.564 1.00 47.56 108 LYS A O 1
ATOM 830 N N . THR A 1 109 ? -4.761 -2.157 19.344 1.00 46.28 109 THR A N 1
ATOM 831 C CA . THR A 1 109 ? -5.062 -0.908 20.001 1.00 46.28 109 THR A CA 1
ATOM 832 C C . THR A 1 109 ? -5.917 -0.114 19.022 1.00 46.28 109 THR A C 1
ATOM 834 O O . THR A 1 109 ? -5.501 0.809 18.326 1.00 46.28 109 THR A O 1
ATOM 837 N N . VAL A 1 110 ? -7.220 -0.403 19.074 1.00 49.72 110 VAL A N 1
ATOM 838 C CA . VAL A 1 110 ? -8.141 0.698 19.296 1.00 49.72 110 VAL A CA 1
ATOM 839 C C . VAL A 1 110 ? -7.467 1.483 20.415 1.00 49.72 110 VAL A C 1
ATOM 841 O O . VAL A 1 110 ? -7.478 1.054 21.569 1.00 49.72 110 VAL A O 1
ATOM 844 N N . ARG A 1 111 ? -6.712 2.528 20.055 1.00 48.59 111 ARG A N 1
ATOM 845 C CA . ARG A 1 111 ? -6.202 3.518 20.990 1.00 48.59 111 ARG A CA 1
ATOM 846 C C . ARG A 1 111 ? -7.457 4.193 21.512 1.00 48.59 111 ARG A C 1
ATOM 848 O O . ARG A 1 111 ? -7.825 5.275 21.076 1.00 48.59 111 ARG A O 1
ATOM 855 N N . VAL A 1 112 ? -8.172 3.484 22.379 1.00 55.09 112 VAL A N 1
ATOM 856 C CA . VAL A 1 112 ? -9.164 4.063 23.250 1.00 55.09 112 VAL A CA 1
ATOM 857 C C . VAL A 1 112 ? -8.307 4.906 24.160 1.00 55.09 112 VAL A C 1
ATOM 859 O O . VAL A 1 112 ? -7.601 4.410 25.040 1.00 55.09 112 VAL A O 1
ATOM 862 N N . GLU A 1 113 ? -8.249 6.180 23.809 1.00 58.94 113 GLU A N 1
ATOM 863 C CA . GLU A 1 113 ? -7.587 7.194 24.589 1.00 58.94 113 GLU A CA 1
ATOM 864 C C . GLU A 1 113 ? -8.024 7.003 26.047 1.00 58.94 113 GLU A C 1
ATOM 866 O O . GLU A 1 113 ? -9.205 6.768 26.324 1.00 58.94 113 GLU A O 1
ATOM 871 N N . LYS A 1 114 ? -7.083 7.034 27.002 1.00 63.78 114 LYS A N 1
ATOM 872 C CA . LYS A 1 114 ? -7.418 6.819 28.424 1.00 63.78 114 LYS A CA 1
ATOM 873 C C . LYS A 1 114 ? -8.534 7.766 28.889 1.00 63.78 114 LYS A C 1
ATOM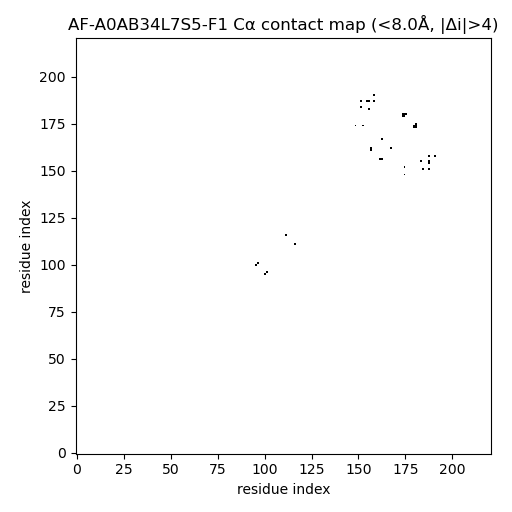 875 O O . LYS A 1 114 ? -9.308 7.402 29.772 1.00 63.78 114 LYS A O 1
ATOM 880 N N . SER A 1 115 ? -8.647 8.932 28.249 1.00 70.12 115 SER A N 1
ATOM 881 C CA . SER A 1 115 ? -9.736 9.890 28.432 1.00 70.12 115 SER A CA 1
ATOM 882 C C . SER A 1 115 ? -11.112 9.283 28.121 1.00 70.12 115 SER A C 1
ATOM 884 O O . SER A 1 115 ? -12.041 9.458 28.904 1.00 70.12 115 SER A O 1
ATOM 886 N N . THR A 1 116 ? -11.266 8.494 27.054 1.00 75.31 116 THR A N 1
ATOM 887 C CA . THR A 1 116 ? -12.546 7.870 26.683 1.00 75.31 116 THR A CA 1
ATOM 888 C C . THR A 1 116 ? -13.009 6.851 27.726 1.00 75.31 116 THR A C 1
ATOM 890 O O . THR A 1 116 ? -14.187 6.824 28.073 1.00 75.31 116 THR A O 1
ATOM 893 N N . ILE A 1 117 ? -12.094 6.058 28.295 1.00 81.19 117 ILE A N 1
ATOM 894 C CA . ILE A 1 117 ? -12.425 5.102 29.370 1.00 81.19 117 ILE A CA 1
ATOM 895 C C . ILE A 1 117 ? -12.888 5.841 30.633 1.00 81.19 117 ILE A C 1
ATOM 897 O O . ILE A 1 117 ? -13.839 5.405 31.280 1.00 81.19 117 ILE A O 1
ATOM 901 N N . GLN A 1 118 ? -12.266 6.979 30.960 1.00 81.81 118 GLN A N 1
ATOM 902 C CA . GLN A 1 118 ? -12.676 7.812 32.095 1.00 81.81 118 GLN A CA 1
ATOM 903 C C . GLN A 1 118 ? -14.092 8.374 31.913 1.00 81.81 118 GLN A C 1
ATOM 905 O O . GLN A 1 118 ? -14.902 8.287 32.836 1.00 81.81 118 GLN A O 1
ATOM 910 N N . TRP A 1 119 ? -14.424 8.883 30.723 1.00 88.56 119 TRP A N 1
ATOM 911 C CA . TRP A 1 119 ? -15.770 9.386 30.431 1.00 88.56 119 TRP A CA 1
ATOM 912 C C . TRP A 1 119 ? -16.829 8.280 30.451 1.00 88.56 119 TRP A C 1
ATOM 914 O O . TRP A 1 119 ? -17.902 8.478 31.019 1.00 88.56 119 TRP A O 1
ATOM 924 N N . VAL A 1 120 ? -16.528 7.099 29.901 1.00 88.44 120 VAL A N 1
ATOM 925 C CA . VAL A 1 120 ? -17.454 5.952 29.913 1.00 88.44 120 VAL A CA 1
ATOM 926 C C . VAL A 1 120 ? -17.695 5.450 31.338 1.00 88.44 120 VAL A C 1
ATOM 928 O O . VAL A 1 120 ? -18.844 5.235 31.723 1.00 88.44 120 VAL A O 1
ATOM 931 N N . ALA A 1 121 ? -16.644 5.322 32.152 1.00 87.19 121 ALA A N 1
ATOM 932 C CA . ALA A 1 121 ? -16.782 4.940 33.556 1.00 87.19 121 ALA A CA 1
ATOM 933 C C . ALA A 1 121 ? -17.603 5.972 34.351 1.00 87.19 121 ALA A C 1
ATOM 935 O O . ALA A 1 121 ? -18.475 5.595 35.136 1.00 87.19 121 ALA A O 1
ATOM 936 N N . GLY A 1 122 ? -17.381 7.268 34.101 1.00 92.12 122 GLY A N 1
ATOM 937 C CA . GLY A 1 122 ? -18.164 8.350 34.701 1.00 92.12 122 GLY A CA 1
ATOM 938 C C . GLY A 1 122 ? -19.641 8.311 34.304 1.00 92.12 122 GLY A C 1
ATOM 939 O O . GLY A 1 122 ? -20.511 8.479 35.158 1.00 92.12 122 GLY A O 1
ATOM 940 N N . LEU A 1 123 ? -19.939 8.022 33.034 1.00 93.00 123 LEU A N 1
ATOM 941 C CA . LEU A 1 123 ? -21.310 7.910 32.532 1.00 93.00 123 LEU A CA 1
ATOM 942 C C . LEU A 1 123 ? -22.041 6.731 33.190 1.00 93.00 123 LEU A C 1
ATOM 944 O O . LEU A 1 123 ? -23.156 6.896 33.680 1.00 93.00 123 LEU A O 1
ATOM 948 N N . ILE A 1 124 ? -21.391 5.568 33.293 1.00 93.00 124 ILE A N 1
ATOM 949 C CA . ILE A 1 124 ? -21.961 4.387 33.962 1.00 93.00 124 ILE A CA 1
ATOM 950 C C . ILE A 1 124 ? -22.232 4.675 35.443 1.00 93.00 124 ILE A C 1
ATOM 952 O O . ILE A 1 124 ? -23.319 4.375 35.936 1.00 93.00 124 ILE A O 1
ATOM 956 N N . PHE A 1 125 ? -21.279 5.292 36.147 1.00 92.88 125 PHE A N 1
ATOM 957 C CA . PHE A 1 125 ? -21.455 5.651 37.554 1.00 92.88 125 PHE A CA 1
ATOM 958 C C . PHE A 1 125 ? -22.590 6.666 37.752 1.00 92.88 125 PHE A C 1
ATOM 960 O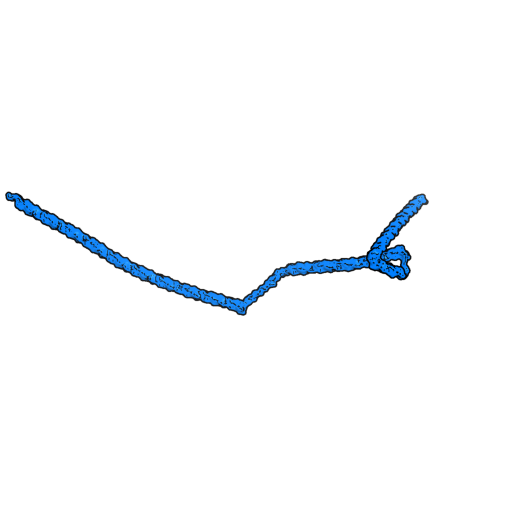 O . PHE A 1 125 ? -23.380 6.534 38.686 1.00 92.88 125 PHE A O 1
ATOM 967 N N . SER A 1 126 ? -22.722 7.641 36.848 1.00 94.69 126 SER A N 1
ATOM 968 C CA . SER A 1 126 ? -23.812 8.622 36.871 1.00 94.69 126 SER A CA 1
ATOM 969 C C . SER A 1 126 ? -25.182 7.964 36.695 1.00 94.69 126 SER A C 1
ATOM 971 O O . SER A 1 126 ? -26.090 8.222 37.488 1.00 94.69 126 SER A O 1
ATOM 973 N N . VAL A 1 127 ? -25.325 7.063 35.717 1.00 94.88 127 VAL A N 1
ATOM 974 C CA . VAL A 1 127 ? -26.579 6.331 35.483 1.00 94.88 127 VAL A CA 1
ATOM 975 C C . VAL A 1 127 ? -26.910 5.427 36.669 1.00 94.88 127 VAL A C 1
ATOM 977 O O . VAL A 1 127 ? -28.046 5.428 37.138 1.00 94.88 127 VAL A O 1
ATOM 980 N N . PHE A 1 128 ? -25.923 4.703 37.203 1.00 94.81 128 PHE A N 1
ATOM 981 C CA . PHE A 1 128 ? -26.122 3.839 38.365 1.00 94.81 128 PHE A CA 1
ATOM 982 C C . PHE A 1 128 ? -26.544 4.634 39.607 1.00 94.81 128 PHE A C 1
ATOM 984 O O . PHE A 1 128 ? -27.491 4.253 40.291 1.00 94.81 128 PHE A O 1
ATOM 991 N N . SER A 1 129 ? -25.894 5.772 39.863 1.00 94.88 129 SER A N 1
ATOM 992 C CA . SER A 1 129 ? -26.251 6.678 40.957 1.00 94.88 129 SER A CA 1
ATOM 993 C C . SER A 1 129 ? -27.678 7.214 40.802 1.00 94.88 129 SER A C 1
ATOM 995 O O . SER A 1 129 ? -28.460 7.170 41.748 1.00 94.88 129 SER A O 1
ATOM 997 N N . CYS A 1 130 ? -28.071 7.624 39.591 1.00 94.19 130 CYS A N 1
ATOM 998 C CA . CYS A 1 130 ? -29.429 8.094 39.318 1.00 94.19 130 CYS A CA 1
ATOM 999 C C . CYS A 1 130 ? -30.482 7.001 39.572 1.00 94.19 130 CYS A C 1
ATOM 1001 O O . CYS A 1 130 ? -31.474 7.251 40.257 1.00 94.19 130 CYS A O 1
ATOM 1003 N N . LEU A 1 131 ? -30.241 5.773 39.101 1.00 94.62 131 LEU A N 1
ATOM 1004 C CA . LEU A 1 131 ? -31.120 4.630 39.371 1.00 94.62 131 LEU A CA 1
ATOM 1005 C C . LEU A 1 131 ? -31.227 4.335 40.871 1.00 94.62 131 LEU A C 1
ATOM 1007 O O . LEU A 1 131 ? -32.323 4.097 41.379 1.00 94.62 131 LEU A O 1
ATOM 1011 N N . PHE A 1 132 ? -30.109 4.396 41.593 1.00 93.31 132 PHE A N 1
ATOM 1012 C CA . PHE A 1 132 ? -30.082 4.183 43.035 1.00 93.31 132 PHE A CA 1
ATOM 1013 C C . PHE A 1 132 ? -30.862 5.270 43.790 1.00 93.31 132 PHE A C 1
ATOM 1015 O O . PHE A 1 132 ? -31.643 4.953 44.686 1.00 93.31 132 PHE A O 1
ATOM 1022 N N . CYS A 1 133 ? -30.734 6.537 43.386 1.00 90.38 133 CYS A N 1
ATOM 1023 C CA . CYS A 1 133 ? -31.530 7.637 43.930 1.00 90.38 133 CYS A CA 1
ATOM 1024 C C . CYS A 1 133 ? -33.031 7.436 43.697 1.00 90.38 133 CYS A C 1
ATOM 1026 O O . CYS A 1 133 ? -33.813 7.666 44.614 1.00 90.38 133 CYS A O 1
ATOM 1028 N N . ILE A 1 134 ? -33.438 6.974 42.511 1.00 89.62 134 ILE A N 1
ATOM 1029 C CA . ILE A 1 134 ? -34.850 6.697 42.205 1.00 89.62 134 ILE A CA 1
ATOM 1030 C C . ILE A 1 134 ? -35.387 5.579 43.107 1.00 89.62 134 ILE A C 1
ATOM 1032 O O . ILE A 1 134 ? -36.454 5.730 43.698 1.00 89.62 134 ILE A O 1
ATOM 1036 N N . LEU A 1 135 ? -34.642 4.483 43.271 1.00 89.75 135 LEU A N 1
ATOM 1037 C CA . LEU A 1 135 ? -35.032 3.393 44.171 1.00 89.75 135 LEU A CA 1
ATOM 1038 C C . LEU A 1 135 ? -35.143 3.863 45.625 1.00 89.75 135 LEU A C 1
ATOM 1040 O O . LEU A 1 135 ? -36.109 3.528 46.309 1.00 89.75 135 LEU A O 1
ATOM 1044 N N . HIS A 1 136 ? -34.192 4.678 46.085 1.00 86.88 136 HIS A N 1
ATOM 1045 C CA . HIS A 1 136 ? -34.251 5.277 47.414 1.00 86.88 136 HIS A CA 1
ATOM 1046 C C . HIS A 1 136 ? -35.443 6.217 47.582 1.00 86.88 136 HIS A C 1
ATOM 1048 O O . HIS A 1 136 ? -36.063 6.203 48.641 1.00 86.88 136 HIS A O 1
ATOM 1054 N N . PHE A 1 137 ? -35.788 6.987 46.551 1.00 84.38 137 PHE A N 1
ATOM 1055 C CA . PHE A 1 137 ? -36.947 7.871 46.575 1.00 84.38 137 PHE A CA 1
ATOM 1056 C C . PHE A 1 137 ? -38.251 7.077 46.690 1.00 84.38 137 PHE A C 1
ATOM 1058 O O . PHE A 1 137 ? -39.062 7.375 47.557 1.00 84.38 137 PHE A O 1
ATOM 1065 N N . PHE A 1 138 ? -38.423 6.001 45.914 1.00 83.50 138 PHE A N 1
ATOM 1066 C CA . PHE A 1 138 ? -39.589 5.116 46.048 1.00 83.50 138 PHE A CA 1
ATOM 1067 C C . PHE A 1 138 ? -39.653 4.415 47.409 1.00 83.50 138 PHE A C 1
ATOM 1069 O O . PHE A 1 138 ? -40.729 4.276 47.989 1.00 83.50 138 PHE A O 1
ATOM 1076 N N . TRP A 1 139 ? -38.509 3.991 47.948 1.00 82.12 139 TRP A N 1
ATOM 1077 C CA . TRP A 1 139 ? -38.452 3.398 49.283 1.00 82.12 139 TRP A CA 1
ATOM 1078 C C . TRP A 1 139 ? -38.796 4.413 50.382 1.00 82.12 139 TRP A C 1
ATOM 1080 O O . TRP A 1 139 ? -39.482 4.082 51.352 1.00 82.12 139 TRP A O 1
ATOM 1090 N N . GLN A 1 140 ? -38.353 5.660 50.220 1.00 77.94 140 GLN A N 1
ATOM 1091 C CA . GLN A 1 140 ? -38.664 6.751 51.134 1.00 77.94 140 GLN A CA 1
ATOM 1092 C C . GLN A 1 140 ? -40.138 7.153 51.054 1.00 77.94 140 GLN A C 1
ATOM 1094 O O . GLN A 1 140 ? -40.760 7.311 52.102 1.00 77.94 140 GLN A O 1
ATOM 1099 N N . GLU A 1 141 ? -40.708 7.249 49.854 1.00 75.38 141 GLU A N 1
ATOM 1100 C CA . GLU A 1 141 ? -42.127 7.554 49.661 1.00 75.38 141 GLU A CA 1
ATOM 1101 C C . GLU A 1 141 ? -43.006 6.494 50.333 1.00 75.38 141 GLU A C 1
ATOM 1103 O O . GLU A 1 141 ? -43.901 6.828 51.106 1.00 75.38 141 GLU A O 1
ATOM 1108 N N . GLY A 1 142 ? -42.656 5.210 50.184 1.00 72.81 142 GLY A N 1
ATOM 1109 C CA . GLY A 1 142 ? -43.350 4.123 50.879 1.00 72.81 142 GLY A CA 1
ATOM 1110 C C . GLY A 1 142 ? -43.288 4.230 52.409 1.00 72.81 142 GLY A C 1
ATOM 1111 O O . GLY A 1 142 ? -44.240 3.860 53.096 1.00 72.81 142 GLY A O 1
ATOM 1112 N N . ARG A 1 143 ? -42.204 4.778 52.978 1.00 74.69 143 ARG A N 1
ATOM 1113 C CA . ARG A 1 143 ? -42.135 5.056 54.426 1.00 74.69 143 ARG A CA 1
ATOM 1114 C C . ARG A 1 143 ? -42.962 6.274 54.834 1.00 74.69 143 ARG A C 1
ATOM 1116 O O . ARG A 1 143 ? -43.532 6.275 55.923 1.00 74.69 143 ARG A O 1
ATOM 1123 N N . ILE A 1 144 ? -43.008 7.311 54.000 1.00 74.00 144 ILE A N 1
ATOM 1124 C CA . ILE A 1 144 ? -43.793 8.523 54.262 1.00 74.00 144 ILE A CA 1
ATOM 1125 C C . ILE A 1 144 ? -45.289 8.189 54.248 1.00 74.00 144 ILE A C 1
ATOM 1127 O O . ILE A 1 144 ? -46.005 8.608 55.158 1.00 74.00 144 ILE A O 1
ATOM 1131 N N . GLU A 1 145 ? -45.746 7.364 53.303 1.00 71.50 145 GLU A N 1
ATOM 1132 C CA . GLU A 1 145 ? -47.135 6.892 53.245 1.00 71.50 145 GLU A CA 1
ATOM 1133 C C . GLU A 1 145 ? -47.539 6.111 54.505 1.00 71.50 145 GLU A C 1
ATOM 1135 O O . GLU A 1 145 ? -48.629 6.321 55.039 1.00 71.50 145 GLU A O 1
ATOM 1140 N N . GLN A 1 146 ? -46.650 5.265 55.040 1.00 71.25 146 GLN A N 1
ATOM 1141 C CA . GLN A 1 146 ? -46.908 4.526 56.283 1.00 71.25 146 GLN A CA 1
ATOM 1142 C C . GLN A 1 146 ? -47.051 5.453 57.498 1.00 71.25 146 GLN A C 1
ATOM 1144 O O . GLN A 1 146 ? -47.974 5.284 58.298 1.00 71.25 146 GLN A O 1
ATOM 1149 N N . CYS A 1 147 ? -46.175 6.454 57.632 1.00 72.12 147 CYS A N 1
ATOM 1150 C CA . CYS A 1 147 ? -46.272 7.440 58.710 1.00 72.12 147 CYS A CA 1
ATOM 1151 C C . CYS A 1 147 ? -47.543 8.293 58.590 1.00 72.12 147 CYS A C 1
ATOM 1153 O O . CYS A 1 147 ? -48.224 8.509 59.590 1.00 72.12 147 CYS A O 1
ATOM 1155 N N . HIS A 1 148 ? -47.890 8.735 57.377 1.00 78.19 148 HIS A N 1
ATOM 1156 C CA . HIS A 1 148 ? -49.098 9.521 57.121 1.00 78.19 148 HIS A CA 1
ATOM 1157 C C . HIS A 1 148 ? -50.369 8.730 57.457 1.00 78.19 148 HIS A C 1
ATOM 1159 O O . HIS A 1 148 ? -51.250 9.233 58.149 1.00 78.19 148 HIS A O 1
ATOM 1165 N N . MET A 1 149 ? -50.451 7.462 57.040 1.00 74.81 149 MET A N 1
ATOM 1166 C CA . MET A 1 149 ? -51.607 6.617 57.345 1.00 74.81 149 MET A CA 1
ATOM 1167 C C . MET A 1 149 ? -51.752 6.354 58.852 1.00 74.81 149 MET A C 1
ATOM 1169 O O . MET A 1 149 ? -52.865 6.369 59.379 1.00 74.81 149 MET A O 1
ATOM 1173 N N . SER A 1 150 ? -50.635 6.153 59.563 1.00 78.88 150 SER A N 1
ATOM 1174 C CA . SER A 1 150 ? -50.641 5.982 61.022 1.00 78.88 150 SER A CA 1
ATOM 1175 C C . SER A 1 150 ? -51.122 7.238 61.755 1.00 78.88 150 SER A C 1
ATOM 1177 O O . SER A 1 150 ? -51.832 7.124 62.754 1.00 78.88 150 SER A O 1
ATOM 1179 N N . ASP A 1 151 ? -50.745 8.423 61.274 1.00 83.00 151 ASP A N 1
ATOM 1180 C CA . ASP A 1 151 ? -51.158 9.699 61.860 1.00 83.00 151 ASP A CA 1
ATOM 1181 C C . ASP A 1 151 ? -52.658 9.969 61.648 1.00 83.00 151 ASP A C 1
ATOM 1183 O O . ASP A 1 151 ? -53.379 10.275 62.600 1.00 83.00 151 ASP A O 1
ATOM 1187 N N . VAL A 1 152 ? -53.167 9.734 60.432 1.00 82.88 152 VAL A N 1
ATOM 1188 C CA . VAL A 1 152 ? -54.606 9.837 60.122 1.00 82.88 152 VAL A CA 1
ATOM 1189 C C . VAL A 1 152 ? -55.421 8.854 60.968 1.00 82.88 152 VAL A C 1
ATOM 1191 O O . VAL A 1 152 ? -56.475 9.212 61.498 1.00 82.88 152 VAL A O 1
ATOM 1194 N N . LYS A 1 153 ? -54.924 7.624 61.155 1.00 83.38 153 LYS A N 1
ATOM 1195 C CA . LYS A 1 153 ? -55.561 6.619 62.019 1.00 83.38 153 LYS A CA 1
ATOM 1196 C C . LYS A 1 153 ? -55.65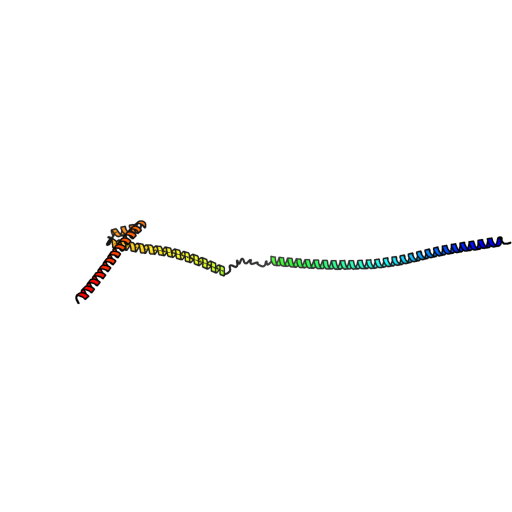2 7.091 63.475 1.00 83.38 153 LYS A C 1
ATOM 1198 O O . LYS A 1 153 ? -56.689 6.898 64.110 1.00 83.38 153 LYS A O 1
ATOM 1203 N N . TYR A 1 154 ? -54.603 7.724 64.000 1.00 82.69 154 TYR A N 1
ATOM 1204 C CA . TYR A 1 154 ? -54.585 8.249 65.368 1.00 82.69 154 TYR A CA 1
ATOM 1205 C C . TYR A 1 154 ? -55.606 9.378 65.571 1.00 82.69 154 TYR A C 1
ATOM 1207 O O . TYR A 1 154 ? -56.408 9.331 66.508 1.00 82.69 154 TYR A O 1
ATOM 1215 N N . HIS A 1 155 ? -55.638 10.352 64.661 1.00 82.88 155 HIS A N 1
ATOM 1216 C CA . HIS A 1 155 ? -56.576 11.476 64.730 1.00 82.88 155 HIS A CA 1
ATOM 1217 C C . HIS A 1 155 ? -58.034 11.040 64.536 1.00 82.88 155 HIS A C 1
ATOM 1219 O O . HIS A 1 155 ? -58.930 11.554 65.209 1.00 82.88 155 HIS A O 1
ATOM 1225 N N . TYR A 1 156 ? -58.280 10.029 63.700 1.00 82.75 156 TYR A N 1
ATOM 1226 C CA . TYR A 1 156 ? -59.601 9.417 63.565 1.00 82.75 156 TYR A CA 1
ATOM 1227 C C . TYR A 1 156 ? -60.089 8.780 64.876 1.00 82.75 156 TYR A C 1
ATOM 1229 O O . TYR A 1 156 ? -61.213 9.024 65.313 1.00 82.75 156 TYR A O 1
ATOM 1237 N N . ILE A 1 157 ? -59.232 8.015 65.558 1.00 81.94 157 ILE A N 1
ATOM 1238 C CA . ILE A 1 157 ? -59.554 7.422 66.868 1.00 81.94 157 ILE A CA 1
ATOM 1239 C C . ILE A 1 157 ? -59.861 8.509 67.909 1.00 81.94 157 ILE A C 1
ATOM 1241 O O . ILE A 1 157 ? -60.782 8.360 68.717 1.00 81.94 157 ILE A O 1
ATOM 1245 N N . MET A 1 158 ? -59.118 9.617 67.873 1.00 80.44 158 MET A N 1
ATOM 1246 C CA . MET A 1 158 ? -59.329 10.751 68.772 1.00 80.44 158 MET A CA 1
ATOM 1247 C C . MET A 1 158 ? -60.655 11.475 68.500 1.00 80.44 158 MET A C 1
ATOM 1249 O O . MET A 1 158 ? -61.347 11.849 69.446 1.00 80.44 158 MET A O 1
ATOM 1253 N N . MET A 1 159 ? -61.055 11.619 67.232 1.00 77.94 159 MET A N 1
ATOM 1254 C CA . MET A 1 159 ? -62.352 12.187 66.842 1.00 77.94 159 MET A CA 1
ATOM 1255 C C . MET A 1 159 ? -63.535 11.378 67.398 1.00 77.94 159 MET A C 1
ATOM 1257 O O . MET A 1 159 ? -64.548 11.958 67.785 1.00 77.94 159 MET A O 1
ATOM 1261 N N . HIS A 1 160 ? -63.401 10.052 67.482 1.00 79.12 160 HIS A N 1
ATOM 1262 C CA . HIS A 1 160 ? -64.446 9.157 67.988 1.00 79.12 160 HIS A CA 1
ATOM 1263 C C . HIS A 1 160 ? -64.389 8.899 69.504 1.00 79.12 160 HIS A C 1
ATOM 1265 O O . HIS A 1 160 ? -65.123 8.051 70.005 1.00 79.12 160 HIS A O 1
ATOM 1271 N N . ASN A 1 161 ? -63.590 9.675 70.249 1.00 74.75 161 ASN A N 1
ATOM 1272 C CA . ASN A 1 161 ? -63.507 9.629 71.714 1.00 74.75 161 ASN A CA 1
ATOM 1273 C C . ASN A 1 161 ? -63.002 8.279 72.282 1.00 74.75 161 ASN A C 1
ATOM 1275 O O . ASN A 1 161 ? -63.362 7.894 73.396 1.00 74.75 161 ASN A O 1
ATOM 1279 N N . GLY A 1 162 ? -62.138 7.581 71.529 1.00 69.88 162 GLY A N 1
ATOM 1280 C CA . GLY A 1 162 ? -61.564 6.277 71.888 1.00 69.88 162 GLY A CA 1
ATOM 1281 C C . GLY A 1 162 ? -62.352 5.072 71.352 1.00 69.88 162 GLY A C 1
ATOM 1282 O O . GLY A 1 162 ? -63.495 5.195 70.925 1.00 69.88 162 GLY A O 1
ATOM 1283 N N . VAL A 1 163 ? -61.728 3.885 71.344 1.00 67.38 163 VAL A N 1
ATOM 1284 C CA . VAL A 1 163 ? -62.303 2.652 70.764 1.00 67.38 163 VAL A CA 1
ATOM 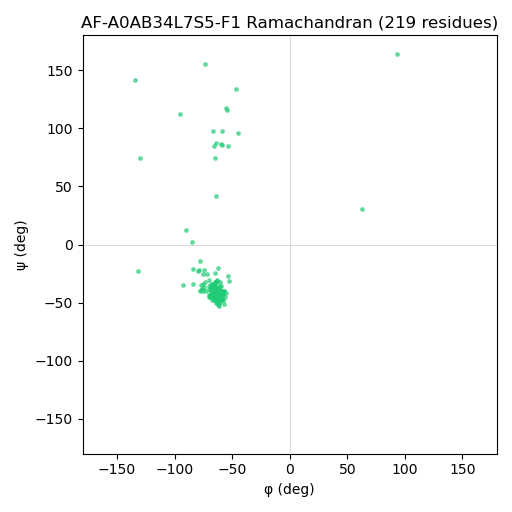1285 C C . VAL A 1 163 ? -62.104 1.471 71.719 1.00 67.38 163 VAL A C 1
ATOM 1287 O O . VAL A 1 163 ? -61.055 1.352 72.351 1.00 67.38 163 VAL A O 1
ATOM 1290 N N . THR A 1 164 ? -63.098 0.588 71.830 1.00 60.06 164 THR A N 1
ATOM 1291 C CA . THR A 1 164 ? -62.983 -0.703 72.531 1.00 60.06 164 THR A CA 1
ATOM 1292 C C . THR A 1 164 ? -62.157 -1.702 71.708 1.00 60.06 164 THR A C 1
ATOM 1294 O O . THR A 1 164 ? -62.081 -1.586 70.488 1.00 60.06 164 THR A O 1
ATOM 1297 N N . SER A 1 165 ? -61.536 -2.702 72.348 1.00 59.34 165 SER A N 1
ATOM 1298 C CA . SER A 1 165 ? -60.609 -3.647 71.686 1.00 59.34 165 SER A CA 1
ATOM 1299 C C . SER A 1 165 ? -61.185 -4.332 70.436 1.00 59.34 165 SER A C 1
ATOM 1301 O O . SER A 1 165 ? -60.437 -4.604 69.506 1.00 59.34 165 SER A O 1
ATOM 1303 N N . GLU A 1 166 ? -62.499 -4.570 70.382 1.00 59.41 166 GLU A N 1
ATOM 1304 C CA . GLU A 1 166 ? -63.184 -5.169 69.224 1.00 59.41 166 GLU A CA 1
ATOM 1305 C C . GLU A 1 166 ? -63.351 -4.190 68.044 1.00 59.41 166 GLU A C 1
ATOM 1307 O O . GLU A 1 166 ? -63.411 -4.601 66.887 1.00 59.41 166 GLU A O 1
ATOM 1312 N N . GLY A 1 167 ? -63.379 -2.879 68.304 1.00 65.12 167 GLY A N 1
ATOM 1313 C CA . GLY A 1 167 ? -63.440 -1.855 67.260 1.00 65.12 167 GLY A CA 1
ATOM 1314 C C . GLY A 1 167 ? -62.085 -1.581 66.602 1.00 65.12 167 GLY A C 1
ATOM 1315 O O . GLY A 1 167 ? -62.046 -1.134 65.457 1.00 65.12 167 GLY A O 1
ATOM 1316 N N . ILE A 1 168 ? -60.970 -1.893 67.270 1.00 68.44 168 ILE A N 1
ATOM 1317 C CA . ILE A 1 168 ? -59.616 -1.662 66.739 1.00 68.44 168 ILE A CA 1
ATOM 1318 C C . ILE A 1 168 ? -59.346 -2.537 65.502 1.00 68.44 168 ILE A C 1
ATOM 1320 O O . ILE A 1 168 ? -58.840 -2.024 64.502 1.00 68.44 168 ILE A O 1
ATOM 1324 N N . ASP A 1 169 ? -59.764 -3.806 65.521 1.00 72.19 169 ASP A N 1
ATOM 1325 C CA . ASP A 1 169 ? -59.628 -4.716 64.371 1.00 72.19 169 ASP A CA 1
ATOM 1326 C C . ASP A 1 169 ? -60.489 -4.268 63.181 1.00 72.19 169 ASP A C 1
ATOM 1328 O O . ASP A 1 169 ? -60.086 -4.372 62.019 1.00 72.19 169 ASP A O 1
ATOM 1332 N N . SER A 1 170 ? -61.664 -3.693 63.458 1.00 74.81 170 SER A N 1
ATOM 1333 C CA . SER A 1 170 ? -62.534 -3.158 62.407 1.00 74.81 170 SER A CA 1
ATOM 1334 C C . SER A 1 170 ? -61.909 -1.946 61.705 1.00 74.81 170 SER A C 1
ATOM 1336 O O . SER A 1 170 ? -61.986 -1.841 60.480 1.00 74.81 170 SER A O 1
ATOM 1338 N N . ILE A 1 171 ? -61.200 -1.096 62.455 1.00 74.38 171 ILE A N 1
ATOM 1339 C CA . ILE A 1 171 ? -60.486 0.070 61.930 1.00 74.38 171 ILE A CA 1
ATOM 1340 C C . ILE A 1 171 ? -59.318 -0.376 61.047 1.00 74.38 171 ILE A C 1
ATOM 1342 O O . ILE A 1 171 ? -59.160 0.148 59.947 1.00 74.38 171 ILE A O 1
ATOM 1346 N N . GLU A 1 172 ? -58.545 -1.384 61.458 1.00 76.62 172 GLU A N 1
ATOM 1347 C CA . GLU A 1 172 ? -57.452 -1.924 60.633 1.00 76.62 172 GLU A CA 1
ATOM 1348 C C . GLU A 1 172 ? -57.952 -2.412 59.260 1.00 76.62 172 GLU A C 1
ATOM 1350 O O . GLU A 1 172 ? -57.344 -2.133 58.222 1.00 76.62 172 GLU A O 1
ATOM 1355 N N . SER A 1 173 ? -59.127 -3.054 59.227 1.00 79.00 173 SER A N 1
ATOM 1356 C CA . SER A 1 173 ? -59.751 -3.495 57.974 1.00 79.00 173 SER A CA 1
ATOM 1357 C C . SER A 1 173 ? -60.165 -2.332 57.058 1.00 79.00 173 SER A C 1
ATOM 1359 O O . SER A 1 173 ? -60.112 -2.454 55.834 1.00 79.00 173 SER A O 1
ATOM 1361 N N . TRP A 1 174 ? -60.552 -1.183 57.623 1.00 77.62 174 TRP A N 1
ATOM 1362 C CA . TRP A 1 174 ? -60.980 -0.009 56.854 1.00 77.62 174 TRP A CA 1
ATOM 1363 C C . TRP A 1 174 ? -59.806 0.761 56.253 1.00 77.62 174 TRP A C 1
ATOM 1365 O O . TRP A 1 174 ? -59.923 1.263 55.136 1.00 77.62 174 TRP A O 1
ATOM 1375 N N . PHE A 1 175 ? -58.678 0.814 56.965 1.00 77.62 175 PHE A N 1
ATOM 1376 C CA . PHE A 1 175 ? -57.439 1.432 56.485 1.00 77.62 175 PHE A CA 1
ATOM 1377 C C . PHE A 1 175 ? -56.662 0.540 55.501 1.00 77.62 175 PHE A C 1
ATOM 1379 O O . PHE A 1 175 ? -55.812 1.041 54.767 1.00 77.62 175 PHE A O 1
ATOM 1386 N N . SER A 1 176 ? -57.006 -0.750 55.417 1.00 78.75 176 SER A N 1
ATOM 1387 C CA . SER A 1 176 ? -56.470 -1.680 54.413 1.00 78.75 176 SER A CA 1
ATOM 1388 C C . SER A 1 176 ? -56.999 -1.421 52.989 1.00 78.75 176 SER A C 1
ATOM 1390 O O . SER A 1 176 ? -56.324 -1.764 52.020 1.00 78.75 176 SER A O 1
ATOM 1392 N N . ASP A 1 177 ? -58.184 -0.808 52.830 1.00 82.12 177 ASP A N 1
ATOM 1393 C CA . ASP A 1 177 ? -58.722 -0.413 51.518 1.00 82.12 177 ASP A CA 1
ATOM 1394 C C . ASP A 1 177 ? -58.378 1.063 51.211 1.00 82.12 177 ASP A C 1
ATOM 1396 O O . ASP A 1 177 ? -58.937 1.975 51.839 1.00 82.12 177 ASP A O 1
ATOM 1400 N N . PRO A 1 178 ? -57.522 1.344 50.207 1.00 75.88 178 PRO A N 1
ATOM 1401 C CA . PRO A 1 178 ? -57.060 2.700 49.905 1.00 75.88 178 PRO A CA 1
ATOM 1402 C C . PRO A 1 178 ? -58.184 3.662 49.494 1.00 75.88 178 PRO A C 1
ATOM 1404 O O . PRO A 1 178 ? -58.012 4.879 49.576 1.00 75.88 178 PRO A O 1
ATOM 1407 N N . LYS A 1 179 ? -59.349 3.162 49.056 1.00 79.44 179 LYS A N 1
ATOM 1408 C CA . LYS A 1 179 ? -60.502 4.022 48.737 1.00 79.44 179 LYS A CA 1
ATOM 1409 C C . LYS A 1 179 ? -61.228 4.500 49.990 1.00 79.44 179 LYS A C 1
ATOM 1411 O O . LYS A 1 179 ? -61.654 5.652 50.036 1.00 79.44 179 LYS A O 1
ATOM 1416 N N . ARG A 1 180 ? -61.362 3.635 50.997 1.00 78.06 180 ARG A N 1
ATOM 1417 C CA . ARG A 1 180 ? -62.033 3.960 52.264 1.00 78.06 180 ARG A CA 1
ATOM 1418 C C . ARG A 1 180 ? -61.150 4.825 53.157 1.00 78.06 180 ARG A C 1
ATOM 1420 O O . ARG A 1 180 ? -61.650 5.799 53.714 1.00 78.06 180 ARG A O 1
ATOM 1427 N N . ALA A 1 181 ? -59.844 4.562 53.184 1.00 79.94 181 ALA A N 1
ATOM 1428 C CA . ALA A 1 181 ? -58.872 5.389 53.897 1.00 79.94 181 ALA A CA 1
ATOM 1429 C C . ALA A 1 181 ? -58.921 6.871 53.469 1.00 79.94 181 ALA A C 1
ATOM 1431 O O . ALA A 1 181 ? -58.939 7.757 54.319 1.00 79.94 181 ALA A O 1
ATOM 1432 N N . LYS A 1 182 ? -59.048 7.156 52.163 1.00 81.00 182 LYS A N 1
ATOM 1433 C CA . LYS A 1 182 ? -59.165 8.537 51.647 1.00 81.00 182 LYS A CA 1
ATOM 1434 C C . LYS A 1 182 ? -60.437 9.263 52.094 1.00 81.00 182 LYS A C 1
ATOM 1436 O O . LYS A 1 182 ? -60.423 10.482 52.249 1.00 81.00 182 LYS A O 1
ATOM 1441 N N . ILE A 1 183 ? -61.541 8.536 52.275 1.00 83.38 183 ILE A N 1
ATOM 1442 C CA . ILE A 1 183 ? -62.802 9.113 52.766 1.00 83.38 183 ILE A CA 1
ATOM 1443 C C . ILE A 1 183 ? -62.644 9.498 54.240 1.00 83.38 183 ILE A C 1
ATOM 1445 O O . ILE A 1 183 ? -62.977 10.621 54.615 1.00 83.38 183 ILE A O 1
ATOM 1449 N N . ILE A 1 184 ? -62.058 8.600 55.035 1.00 83.00 184 ILE A N 1
ATOM 1450 C CA . ILE A 1 184 ? -61.763 8.830 56.453 1.00 83.00 184 ILE A CA 1
ATOM 1451 C C . ILE A 1 184 ? -60.803 10.016 56.622 1.00 83.00 184 ILE A C 1
ATOM 1453 O O . ILE A 1 184 ? -61.040 10.900 57.438 1.00 83.00 184 ILE A O 1
ATOM 1457 N N . GLU A 1 185 ? -59.759 10.105 55.797 1.00 84.31 185 GLU A N 1
ATOM 1458 C CA . GLU A 1 185 ? -58.821 11.232 55.804 1.00 84.31 185 GLU A CA 1
ATOM 1459 C C . GLU A 1 185 ? -59.519 12.579 55.542 1.00 84.31 185 GLU A C 1
ATOM 1461 O O . GLU A 1 185 ? -59.239 13.582 56.204 1.00 84.31 185 GLU A O 1
ATOM 1466 N N . ALA A 1 186 ? -60.449 12.626 54.583 1.00 85.50 186 ALA A N 1
ATOM 1467 C CA . ALA A 1 186 ? -61.210 13.837 54.292 1.00 85.50 186 ALA A CA 1
ATOM 1468 C C . ALA A 1 186 ? -62.104 14.254 55.471 1.00 85.50 186 ALA A C 1
ATOM 1470 O O . ALA A 1 186 ? -62.233 15.452 55.745 1.00 85.50 186 ALA A O 1
ATOM 1471 N N . GLU A 1 187 ? -62.688 13.283 56.171 1.00 84.94 187 GLU A N 1
ATOM 1472 C CA . GLU A 1 187 ? -63.513 13.497 57.358 1.00 84.94 187 GLU A CA 1
ATOM 1473 C C . GLU A 1 187 ? -62.687 14.020 58.543 1.00 84.94 187 GLU A C 1
ATOM 1475 O O . GLU A 1 187 ? -63.026 15.061 59.114 1.00 84.94 187 GLU A O 1
ATOM 1480 N N . VAL A 1 188 ? -61.545 13.388 58.836 1.00 85.12 188 VAL A N 1
ATOM 1481 C CA . VAL A 1 188 ? -60.600 13.829 59.878 1.00 85.12 188 VAL A CA 1
ATOM 1482 C C . VAL A 1 188 ? -60.119 15.253 59.603 1.00 85.12 188 VAL A C 1
ATOM 1484 O O . VAL A 1 188 ? -60.225 16.127 60.463 1.00 85.12 188 VAL A O 1
ATOM 1487 N N . ARG A 1 189 ? -59.708 15.548 58.364 1.00 85.25 189 ARG A N 1
ATOM 1488 C CA . ARG A 1 189 ? -59.255 16.891 57.962 1.00 85.25 189 ARG A CA 1
ATOM 1489 C C . ARG A 1 189 ? -60.359 17.950 58.081 1.00 85.25 189 ARG A C 1
ATOM 1491 O O . 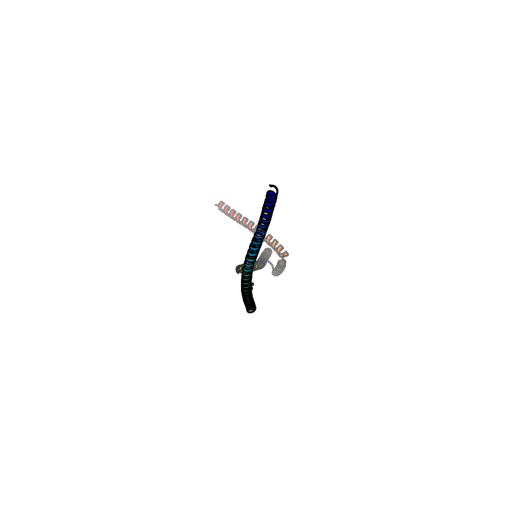ARG A 1 189 ? -60.083 19.134 58.285 1.00 85.25 189 ARG A O 1
ATOM 1498 N N . GLN A 1 190 ? -61.626 17.583 57.890 1.00 88.19 190 GLN A N 1
ATOM 1499 C CA . GLN A 1 190 ? -62.750 18.496 58.124 1.00 88.19 190 GLN A CA 1
ATOM 1500 C C . GLN A 1 190 ? -62.993 18.724 59.616 1.00 88.19 190 GLN A C 1
ATOM 1502 O O . GLN A 1 190 ? -63.264 19.854 60.025 1.00 88.19 190 GLN A O 1
ATOM 1507 N N . TYR A 1 191 ? -62.887 17.679 60.432 1.00 84.88 191 TYR A N 1
ATOM 1508 C CA . TYR A 1 191 ? -63.009 17.781 61.880 1.00 84.88 191 TYR A CA 1
ATOM 1509 C C . TYR A 1 191 ? -61.901 18.644 62.493 1.00 84.88 191 TYR A C 1
ATOM 1511 O O . TYR A 1 191 ? -62.210 19.603 63.199 1.00 84.88 191 TYR A O 1
ATOM 1519 N N . GLU A 1 192 ? -60.637 18.402 62.147 1.00 84.12 192 GLU A N 1
ATOM 1520 C CA . GLU A 1 192 ? -59.496 19.192 62.626 1.00 84.12 192 GLU A CA 1
ATOM 1521 C C . GLU A 1 192 ? -59.626 20.674 62.280 1.00 84.12 192 GLU A C 1
ATOM 1523 O O . GLU A 1 192 ? -59.372 21.530 63.127 1.00 84.12 192 GLU A O 1
ATOM 1528 N N . ARG A 1 193 ? -60.094 21.002 61.067 1.00 88.31 193 ARG A N 1
ATOM 1529 C CA . ARG A 1 193 ? -60.369 22.396 60.684 1.00 88.31 193 ARG A CA 1
ATOM 1530 C C . ARG A 1 193 ? -61.413 23.039 61.587 1.00 88.31 193 ARG A C 1
ATOM 1532 O O . ARG A 1 193 ? -61.179 24.139 62.079 1.00 88.31 193 ARG A O 1
ATOM 1539 N N . ARG A 1 194 ? -62.517 22.340 61.868 1.00 86.06 194 ARG A N 1
ATOM 1540 C CA . ARG A 1 194 ? -63.562 22.839 62.778 1.00 86.06 194 ARG A CA 1
ATOM 1541 C C . ARG A 1 194 ? -63.042 23.016 64.205 1.00 86.06 194 ARG A C 1
ATOM 1543 O O . ARG A 1 194 ? -63.331 24.029 64.843 1.00 86.06 194 ARG A O 1
ATOM 1550 N N . VAL A 1 195 ? -62.248 22.068 64.702 1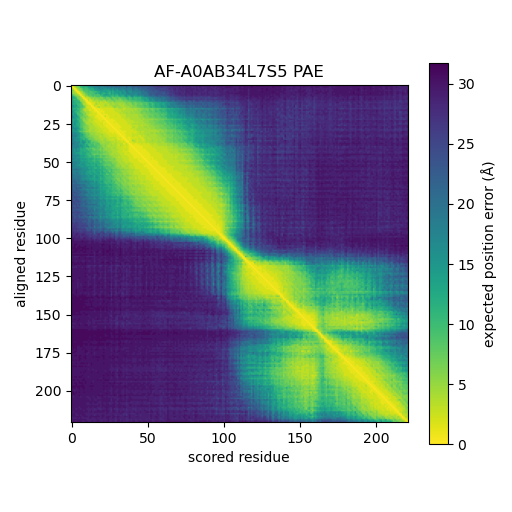.00 84.81 195 VAL A N 1
ATOM 1551 C CA . VAL A 1 195 ? -61.619 22.159 66.030 1.00 84.81 195 VAL A CA 1
ATOM 1552 C C . VAL A 1 195 ? -60.662 23.349 66.090 1.00 84.81 195 VAL A C 1
ATOM 1554 O O . VAL A 1 195 ? -60.695 24.122 67.045 1.00 84.81 195 VAL A O 1
ATOM 1557 N N . GLN A 1 196 ? -59.859 23.563 65.049 1.00 85.69 196 GLN A N 1
ATOM 1558 C CA . GLN A 1 196 ? -58.900 24.660 64.993 1.00 85.69 196 GLN A CA 1
ATOM 1559 C C . GLN A 1 196 ? -59.581 26.030 64.861 1.00 85.69 196 GLN A C 1
ATOM 1561 O O . GLN A 1 196 ? -59.136 27.002 65.469 1.00 85.69 196 GLN A O 1
ATOM 1566 N N . GLU A 1 197 ? -60.665 26.128 64.092 1.00 87.31 197 GLU A N 1
ATOM 1567 C CA . GLU A 1 197 ? -61.509 27.327 64.025 1.00 87.31 197 GLU A CA 1
ATOM 1568 C C . GLU A 1 197 ? -62.131 27.646 65.389 1.00 87.31 197 GLU A C 1
ATOM 1570 O O . GLU A 1 197 ? -62.053 28.787 65.846 1.00 87.31 197 GLU A O 1
ATOM 1575 N N . THR A 1 198 ? -62.646 26.629 66.087 1.00 85.69 198 THR A N 1
ATOM 1576 C CA . THR A 1 198 ? -63.200 26.776 67.442 1.00 85.69 198 THR A CA 1
ATOM 1577 C C . THR A 1 198 ? -62.124 27.213 68.440 1.00 85.69 198 THR A C 1
ATOM 1579 O O . THR A 1 198 ? -62.353 28.130 69.225 1.00 85.69 198 THR A O 1
ATOM 1582 N N . ALA A 1 199 ? -60.921 26.635 68.374 1.00 84.56 199 ALA A N 1
ATOM 1583 C CA . ALA A 1 199 ? -59.797 27.012 69.229 1.00 84.56 199 ALA A CA 1
ATOM 1584 C C . ALA A 1 199 ? -59.322 28.453 68.972 1.00 84.56 199 ALA A C 1
ATOM 1586 O O . ALA A 1 199 ? -59.070 29.200 69.917 1.00 84.56 199 ALA A O 1
ATOM 1587 N N . ARG A 1 200 ? -59.249 28.886 67.704 1.00 87.06 200 ARG A N 1
ATOM 1588 C CA . ARG A 1 200 ? -58.921 30.279 67.354 1.00 87.06 200 ARG A CA 1
ATOM 1589 C C . ARG A 1 200 ? -59.990 31.252 67.845 1.00 87.06 200 ARG A C 1
ATOM 1591 O O . ARG A 1 200 ? -59.639 32.301 68.384 1.00 87.06 200 ARG A O 1
ATOM 1598 N N . ALA A 1 201 ? -61.269 30.908 67.693 1.00 86.06 201 ALA A N 1
ATOM 1599 C CA . ALA A 1 201 ? -62.378 31.713 68.200 1.00 86.06 201 ALA A CA 1
ATOM 1600 C C . ALA A 1 201 ? -62.334 31.824 69.734 1.00 86.06 201 ALA A C 1
ATOM 1602 O O . ALA A 1 201 ? -62.475 32.919 70.276 1.00 86.06 201 ALA A O 1
ATOM 1603 N N . LEU A 1 202 ? -62.049 30.722 70.433 1.00 87.00 202 LEU A N 1
ATOM 1604 C CA . LEU A 1 202 ? -61.861 30.695 71.884 1.00 87.00 202 LEU A CA 1
ATOM 1605 C C . LEU A 1 202 ? -60.671 31.566 72.318 1.00 87.00 202 LEU A C 1
ATOM 1607 O O . LEU A 1 202 ? -60.780 32.356 73.248 1.00 87.00 202 LEU A O 1
ATOM 1611 N N . GLN A 1 203 ? -59.540 31.489 71.617 1.00 84.75 203 GLN A N 1
ATOM 1612 C CA . GLN A 1 203 ? -58.360 32.299 71.928 1.00 84.75 203 GLN A CA 1
ATOM 1613 C C . GLN A 1 203 ? -58.601 33.798 71.691 1.00 84.75 203 GLN A C 1
ATOM 1615 O O . GLN A 1 203 ? -58.066 34.638 72.414 1.00 84.75 203 GLN A O 1
ATOM 1620 N N . GLN A 1 204 ? -59.402 34.153 70.682 1.00 86.62 204 GLN A N 1
ATOM 1621 C CA . GLN A 1 204 ? -59.855 35.531 70.486 1.00 86.62 204 GLN A CA 1
ATOM 1622 C C . GLN A 1 204 ? -60.771 35.984 71.625 1.00 86.62 204 GLN A C 1
ATOM 1624 O O . GLN A 1 204 ? -60.628 37.113 72.084 1.00 86.62 204 GLN A O 1
ATOM 1629 N N . LYS A 1 205 ? -61.662 35.111 72.115 1.00 88.88 205 LYS A N 1
ATOM 1630 C CA . LYS A 1 205 ? -62.500 35.390 73.290 1.00 88.88 205 LYS A CA 1
ATOM 1631 C C . LYS A 1 205 ? -61.656 35.635 74.540 1.00 88.88 205 LYS A C 1
ATOM 1633 O O . LYS A 1 205 ? -61.800 36.697 75.128 1.00 88.88 205 LYS A O 1
ATOM 1638 N N . TYR A 1 206 ? -60.710 34.752 74.857 1.00 87.25 206 TYR A N 1
ATOM 1639 C CA . TYR A 1 206 ? -59.792 34.943 75.988 1.00 87.25 206 TYR A CA 1
ATOM 1640 C C . TYR A 1 206 ? -59.008 36.255 75.896 1.00 87.25 206 TYR A C 1
ATOM 1642 O O . TYR A 1 206 ? -58.946 37.005 76.863 1.00 87.25 206 TYR A O 1
ATOM 1650 N N . ARG A 1 207 ? -58.465 36.584 74.716 1.00 86.94 207 ARG A N 1
ATOM 1651 C CA . ARG A 1 207 ? -57.761 37.862 74.511 1.00 86.94 207 ARG A CA 1
ATOM 1652 C C . ARG A 1 207 ? -58.662 39.085 74.672 1.00 86.94 207 ARG A C 1
ATOM 1654 O O . ARG A 1 207 ? -58.172 40.153 75.025 1.00 86.94 207 ARG A O 1
ATOM 1661 N N . LEU A 1 208 ? -59.948 38.971 74.351 1.00 87.88 208 LEU A N 1
ATOM 1662 C CA . LEU A 1 208 ? -60.909 40.050 74.572 1.00 87.88 208 LEU A CA 1
ATOM 1663 C C . LEU A 1 208 ? -61.273 40.170 76.057 1.00 87.88 208 LEU A C 1
ATOM 1665 O O . LEU A 1 208 ? -61.349 41.287 76.552 1.00 87.88 208 LEU A O 1
ATOM 1669 N N . GLU A 1 209 ? -61.449 39.056 76.766 1.00 87.88 209 GLU A N 1
ATOM 1670 C CA . GLU A 1 209 ? -61.719 39.039 78.212 1.00 87.88 209 GLU A CA 1
ATOM 1671 C C . GLU A 1 209 ? -60.557 39.618 79.029 1.00 87.88 209 GLU A C 1
ATOM 1673 O O . GLU A 1 209 ? -60.791 40.426 79.923 1.00 87.88 209 GLU A O 1
ATOM 1678 N N . GLU A 1 210 ? -59.312 39.284 78.681 1.00 87.81 210 GLU A N 1
ATOM 1679 C CA . GLU A 1 210 ? -58.112 39.846 79.317 1.00 87.81 210 GLU A CA 1
ATOM 1680 C C . GLU A 1 210 ? -58.051 41.371 79.148 1.00 87.81 210 GLU A C 1
ATOM 1682 O O . GLU A 1 210 ? -57.921 42.098 80.130 1.00 87.81 210 GLU A O 1
ATOM 1687 N N . LYS A 1 211 ? -58.278 41.869 77.925 1.00 86.94 211 LYS A N 1
ATOM 1688 C CA . LYS A 1 211 ? -58.339 43.313 77.651 1.00 86.94 211 LYS A CA 1
ATOM 1689 C C . LYS A 1 211 ? -59.482 44.020 78.379 1.00 86.94 211 LYS A C 1
ATOM 1691 O O . LYS A 1 211 ? -59.316 45.156 78.806 1.00 86.94 211 LYS A O 1
ATOM 1696 N N . ILE A 1 212 ? -60.650 43.384 78.503 1.00 86.06 212 ILE A N 1
ATOM 1697 C CA . ILE A 1 212 ? -61.777 43.940 79.271 1.00 86.06 212 ILE A CA 1
ATOM 1698 C C . ILE A 1 212 ? -61.403 44.041 80.753 1.00 86.06 212 ILE A C 1
ATOM 1700 O O . ILE A 1 212 ? -61.692 45.055 81.383 1.00 86.06 212 ILE A O 1
ATOM 1704 N N . ASN A 1 213 ? -60.745 43.020 81.302 1.00 86.88 213 ASN A N 1
ATOM 1705 C CA . ASN A 1 213 ? -60.326 43.003 82.699 1.00 86.88 213 ASN A CA 1
ATOM 1706 C C . ASN A 1 213 ? -59.245 44.058 83.000 1.00 86.88 213 ASN A C 1
ATOM 1708 O O . ASN A 1 213 ? -59.335 44.749 84.011 1.00 86.88 213 ASN A O 1
ATOM 1712 N N . GLU A 1 214 ? -58.266 44.231 82.106 1.00 84.81 214 GLU A N 1
ATOM 1713 C CA . GLU A 1 214 ? -57.262 45.304 82.201 1.00 84.81 214 GLU A CA 1
ATOM 1714 C C . GLU A 1 214 ? -57.913 46.694 82.200 1.00 84.81 214 GLU A C 1
ATOM 1716 O O . GLU A 1 214 ? -57.633 47.507 83.079 1.00 84.81 214 GLU A O 1
ATOM 1721 N N . LEU A 1 215 ? -58.837 46.950 81.266 1.00 84.56 215 LEU A N 1
ATOM 1722 C CA . LEU A 1 215 ? -59.556 48.226 81.200 1.00 84.56 215 LEU A CA 1
ATOM 1723 C C . LEU A 1 215 ? -60.422 48.476 82.443 1.00 84.56 215 LEU A C 1
ATOM 1725 O O . LEU A 1 215 ? -60.503 49.610 82.912 1.00 84.56 215 LEU A O 1
ATOM 1729 N N . ASN A 1 216 ? -61.051 47.437 83.000 1.00 79.38 216 ASN A N 1
ATOM 1730 C CA . ASN A 1 216 ? -61.827 47.573 84.232 1.00 79.38 216 ASN A CA 1
ATOM 1731 C C . ASN A 1 216 ? -60.923 47.951 85.421 1.00 79.38 216 ASN A C 1
ATOM 1733 O O . ASN A 1 216 ? -61.266 48.855 86.181 1.00 79.38 216 ASN A O 1
ATOM 1737 N N . PHE A 1 217 ? -59.735 47.342 85.524 1.00 79.38 217 PHE A N 1
ATOM 1738 C CA . PHE A 1 217 ? -58.738 47.672 86.550 1.00 79.38 217 PHE A CA 1
ATOM 1739 C C . PHE A 1 217 ? -58.185 49.102 86.418 1.00 79.38 217 PHE A C 1
ATOM 1741 O O . PHE A 1 217 ? -57.918 49.753 87.426 1.00 79.38 217 PHE A O 1
ATOM 1748 N N . GLU A 1 218 ? -58.033 49.620 85.194 1.00 73.50 218 GLU A N 1
ATOM 1749 C CA . GLU A 1 218 ? -57.661 51.025 84.965 1.00 73.50 218 GLU A CA 1
ATOM 1750 C C . GLU A 1 218 ? -58.786 52.008 85.326 1.00 73.50 218 GLU A C 1
ATOM 1752 O O . GLU A 1 218 ? -58.495 53.123 85.747 1.00 73.50 218 GLU A O 1
ATOM 1757 N N . SER A 1 219 ? -60.054 51.607 85.184 1.00 69.75 219 SER A N 1
ATOM 1758 C CA . SER A 1 219 ? -61.215 52.456 85.493 1.00 69.75 219 SER A CA 1
ATOM 1759 C C . SER A 1 219 ? -61.632 52.473 86.971 1.00 69.75 219 SER A C 1
ATOM 1761 O O . SER A 1 219 ? -62.294 53.414 87.402 1.00 69.75 219 SER A O 1
ATOM 1763 N N . GLU A 1 220 ? -61.251 51.454 87.751 1.00 61.81 220 GLU A N 1
ATOM 1764 C CA . GLU A 1 220 ? -61.467 51.383 89.209 1.00 61.81 220 GLU A CA 1
ATOM 1765 C C . GLU A 1 220 ? -60.371 52.103 90.024 1.00 61.81 220 GLU A C 1
ATOM 1767 O O . GLU A 1 220 ? -60.413 52.099 91.258 1.00 61.81 220 GLU A O 1
ATOM 1772 N N . LYS A 1 221 ? -59.398 52.731 89.351 1.00 52.50 221 LYS A N 1
ATOM 1773 C CA . LYS A 1 221 ? -58.295 53.491 89.953 1.00 52.50 221 LYS A CA 1
ATOM 1774 C C . LYS A 1 221 ? -58.498 54.998 89.816 1.00 52.50 221 LYS A C 1
ATOM 1776 O O . LYS A 1 221 ? -58.150 55.706 90.789 1.00 52.50 221 LYS A O 1
#

Radius of gyration: 77.36 Å; Cα contacts (8 Å, |Δi|>4): 20; chains: 1; bounding box: 120×71×213 Å

Secondary structure (DSSP, 8-state):
--HHHHHHHHHHHHHHHHHHHHHHHHHHHHHHHHHHHHHHHHHHHHHHHHHHHHHHHHHHHHHHHHHHHHHHHHHHHHHHHHHHHHHHHHHHHHHHHHHS-------------HHHHHHHHHHHHHHHHHHHHHHHHHHHHHHHHHHHHHHHHHHHHHHTT---HHHHHHHHHHHTSHHHHHHHHHHHHHHHHHHHHHHHHHHHHHHHHHHHHHHHHHHT-

Foldseek 3Di:
DPVVVVVVVVVVVVVVVVVVVVVVVVVVVVVVVVVVVVVVVVVVVVVVVVVVVVVVVVVVVVVVVVVVVVVVVVVVVVVVVVVVVVVVVVVVVVVVCVVCVPPPPPPVPPVCPVVNVVVVVVVVVVVVVVVVVVVVVVVVVVVVVVVVLVVLLVLLCVVVVHDDPVVVVVSVVQSVDVVSSVVSSVVSVVVVVVVVVVVVVVVVVVVVVVVVVVVVVVVVD

Mean predicted aligned error: 19.76 Å

Sequence (221 aa):
MNERNENSSGEFLGNIAEELGNISNMITEIKEAQLNCATTDDLNAIGKSVASDMLEYTVSLKNSAEECVEAVNENRDDICESISEFKDEIVKKIDDFTADPPVQIVDKTVRVEKSTIQWVAGLIFSVFSCLFCILHFFWQEGRIEQCHMSDVKYHYIMMHNGVTSEGIDSIESWFSDPKRAKIIEAEVRQYERRVQETARALQQKYRLEEKINELNFESEK

Organism: NCBI:txid1339342

Solvent-accessible surface area (backbone atoms only — not comparable to full-atom values): 12169 Å² total; per-residue (Å²): 145,61,74,73,61,58,58,55,52,52,52,53,53,49,53,49,51,49,51,53,51,52,50,53,50,52,52,51,53,51,52,51,51,52,51,51,50,53,54,49,52,51,51,50,50,51,52,53,51,53,52,50,54,50,50,53,51,52,51,51,51,49,52,54,51,52,54,50,53,50,56,51,49,53,55,49,51,55,51,53,50,54,52,49,54,51,49,51,53,50,51,50,50,51,48,49,47,66,77,56,51,77,78,73,72,74,63,77,60,70,76,68,47,71,66,57,56,52,52,52,54,50,50,53,51,51,52,52,49,52,54,51,50,51,54,51,47,55,56,48,50,57,50,50,53,53,53,51,54,53,50,50,52,51,52,44,42,58,74,62,76,58,78,57,82,77,51,52,61,54,50,54,60,42,60,69,38,73,72,54,35,54,54,51,47,53,50,40,56,51,49,52,50,52,53,50,52,51,50,52,54,50,52,52,49,52,56,49,53,53,53,51,52,53,53,49,59,62,71,78,107